Protein AF-W3A6D8-F1 (afdb_monomer)

Mean predicted aligned error: 19.67 Å

pLDDT: mean 71.04, std 20.52, range [29.44, 94.81]

Secondary structure (DSSP, 8-state):
-HHHHHHHHHHHHHHHHHHHHHHHHHHHHHHHHHHHHHHHTTS----------------------------------------------------------B-PPPP--BSSHHHHHHHHHHHHHHHT----------HHHHHHHHHHSGGGTT--GGGS-PPPGGG-S--SEEETTTEEE-S-S--B-SS---HHHHTTSHHHHSPPTTSTTHHHHHHHHHTT--HHHHHHHHHHHS-----GGG---SS---

Organism: NCBI:txid1317064

Foldseek 3Di:
DVVVVVVVVVVVVVVVVVVVVVVVVVVVLVVVVVVVVVVVVVPDDDDDDDDDDDDDDDDDDDDDDDDDDDDDDDDDDDDDDDDDDDDDDPPPPPPPVQPWDKDFFQDWFDADPVVVVVSVVVSCLVQLHDDDDDDWDALVVVQVVQQPDPVNDPPDPVPTQRDDRNCPRPSFDADPVRGTHHPDGMDIDSHDRDNVVSLPDLVNLADDCPDPCNVVLVVCLVSQHDLVVSVVSDVVPDPRPDDSVSRDNDDDDD

Radius of gyration: 30.2 Å; Cα contacts (8 Å, |Δi|>4): 178; chains: 1; bounding box: 68×72×70 Å

Solvent-accessible surface area (backbone atoms only — not comparable to full-atom values): 16657 Å² total; per-residue (Å²): 116,70,67,63,54,50,52,53,49,51,51,51,50,52,48,50,53,51,53,52,53,52,51,56,51,50,54,53,52,52,54,52,50,55,54,51,56,64,52,59,75,74,72,79,82,90,81,89,92,81,89,87,88,88,84,90,84,86,82,91,82,90,84,90,80,90,80,88,86,85,84,84,90,86,86,82,88,82,86,81,89,82,90,79,94,72,94,73,77,94,68,84,73,75,83,66,72,71,61,65,44,72,52,83,61,68,81,72,50,30,90,44,68,68,61,38,50,54,51,48,52,50,48,26,66,75,64,35,46,88,87,76,89,87,71,82,42,48,19,66,58,54,40,53,54,50,56,68,34,77,96,39,56,93,58,58,73,92,79,46,96,64,59,59,68,86,50,52,67,46,64,50,44,70,38,98,91,52,31,37,26,70,88,65,56,69,58,78,40,98,49,78,75,37,68,68,64,39,50,68,36,65,90,66,19,45,74,54,67,85,40,90,58,40,70,62,49,50,52,36,53,77,65,69,52,52,57,67,56,52,49,52,50,50,52,74,76,43,90,55,67,56,55,78,86,68,52,80,85,78,79,95,82,98

Structure (mmCIF, N/CA/C/O backbone):
data_AF-W3A6D8-F1
#
_entry.id   AF-W3A6D8-F1
#
loop_
_atom_site.group_PDB
_atom_site.id
_atom_site.type_symbol
_atom_site.label_atom_id
_atom_site.label_alt_id
_atom_site.label_comp_id
_atom_site.label_asym_id
_atom_site.label_entity_id
_atom_site.label_seq_id
_atom_site.pdbx_PDB_ins_code
_atom_site.Cartn_x
_atom_site.Cartn_y
_atom_site.Cartn_z
_atom_site.occupancy
_atom_site.B_iso_or_equiv
_atom_site.auth_seq_id
_atom_site.auth_comp_id
_atom_site.auth_asym_id
_atom_site.auth_atom_id
_atom_site.pdbx_PDB_model_num
ATOM 1 N N . MET A 1 1 ? -14.032 16.822 -34.503 1.00 55.44 1 MET A N 1
ATOM 2 C CA . MET A 1 1 ? -13.898 15.944 -35.691 1.00 55.44 1 MET A CA 1
ATOM 3 C C . MET A 1 1 ? -12.436 15.767 -36.095 1.00 55.44 1 MET A C 1
ATOM 5 O O . MET A 1 1 ? -12.055 14.633 -36.323 1.00 55.44 1 MET A O 1
ATOM 9 N N . ALA A 1 2 ? -11.616 16.828 -36.159 1.00 58.44 2 ALA A N 1
ATOM 10 C CA . ALA A 1 2 ? -10.186 16.705 -36.484 1.00 58.44 2 ALA A CA 1
ATOM 11 C C . ALA A 1 2 ? -9.355 16.047 -35.361 1.00 58.44 2 ALA A C 1
ATOM 13 O O . ALA A 1 2 ? -8.544 15.173 -35.642 1.00 58.44 2 ALA A O 1
ATOM 14 N N . ASP A 1 3 ? -9.628 16.389 -34.098 1.00 58.84 3 ASP A N 1
ATOM 15 C CA . ASP A 1 3 ? -8.847 15.880 -32.955 1.00 58.84 3 ASP A CA 1
ATOM 16 C C . ASP A 1 3 ? -9.055 14.375 -32.721 1.00 58.84 3 ASP A C 1
ATOM 18 O O . ASP A 1 3 ? -8.107 13.633 -32.497 1.00 58.84 3 ASP A O 1
ATOM 22 N N . GLN A 1 4 ? -10.286 13.893 -32.912 1.00 62.78 4 GLN A N 1
ATOM 23 C CA . GLN A 1 4 ? -10.634 12.475 -32.775 1.00 62.78 4 GLN A CA 1
ATOM 24 C C . GLN A 1 4 ? -9.985 11.595 -33.859 1.00 62.78 4 GLN A C 1
ATOM 26 O O . GLN A 1 4 ? -9.621 10.453 -33.597 1.00 62.78 4 GLN A O 1
ATOM 31 N N . ALA A 1 5 ? -9.808 12.129 -35.072 1.00 69.31 5 ALA A N 1
ATOM 32 C CA . ALA A 1 5 ? -9.122 11.422 -36.152 1.00 69.31 5 ALA A CA 1
ATOM 33 C C . ALA A 1 5 ? -7.602 11.349 -35.922 1.00 69.31 5 ALA A C 1
ATOM 35 O O . ALA A 1 5 ? -6.974 10.369 -36.319 1.00 69.31 5 ALA A O 1
ATOM 36 N N . CYS A 1 6 ? -7.030 12.364 -35.264 1.00 74.00 6 CYS A N 1
ATOM 37 C CA . CYS A 1 6 ? -5.624 12.391 -34.864 1.00 74.00 6 CYS A CA 1
ATOM 38 C C . CYS A 1 6 ? -5.345 11.349 -33.766 1.00 74.00 6 CYS A C 1
ATOM 40 O O . CYS A 1 6 ? -4.450 10.521 -33.911 1.00 74.00 6 CYS A O 1
ATOM 42 N N . GLU A 1 7 ? -6.183 11.307 -32.725 1.00 73.88 7 GLU A N 1
ATOM 43 C CA . GLU A 1 7 ? -6.066 10.331 -31.631 1.00 73.88 7 GLU A CA 1
ATOM 44 C C . GLU A 1 7 ? -6.239 8.878 -32.110 1.00 73.88 7 GLU A C 1
ATOM 46 O O . GLU A 1 7 ? -5.531 7.977 -31.658 1.00 73.88 7 GLU A O 1
ATOM 51 N N . GLU A 1 8 ? -7.143 8.621 -33.061 1.00 74.69 8 GLU A N 1
ATOM 52 C CA . GLU A 1 8 ? -7.344 7.279 -33.624 1.00 74.69 8 GLU A CA 1
ATOM 53 C C . GLU A 1 8 ? -6.181 6.838 -34.533 1.00 74.69 8 GLU A C 1
ATOM 55 O O . GLU A 1 8 ? -5.865 5.647 -34.637 1.00 74.69 8 GLU A O 1
ATOM 60 N N . GLU A 1 9 ? -5.510 7.775 -35.205 1.00 74.94 9 GLU A N 1
ATOM 61 C CA . GLU A 1 9 ? -4.281 7.476 -35.940 1.00 74.94 9 GLU A CA 1
ATOM 62 C C . GLU A 1 9 ? -3.115 7.179 -34.985 1.00 74.94 9 GLU A C 1
ATOM 64 O O . GLU A 1 9 ? -2.409 6.183 -35.164 1.00 74.94 9 GLU A O 1
ATOM 69 N N . GLU A 1 10 ? -2.966 7.963 -33.916 1.00 80.75 10 GLU A N 1
ATOM 70 C CA . GLU A 1 10 ? -1.956 7.740 -32.879 1.00 80.75 10 GLU A CA 1
ATOM 71 C C . GLU A 1 10 ? -2.161 6.391 -32.165 1.00 80.75 10 GLU A C 1
ATOM 73 O O . GLU A 1 10 ? -1.219 5.616 -31.994 1.00 80.75 10 GLU A O 1
ATOM 78 N N . ALA A 1 11 ? -3.406 6.024 -31.850 1.00 81.50 11 ALA A N 1
ATOM 79 C CA . ALA A 1 11 ? -3.724 4.722 -31.268 1.00 81.50 11 ALA A CA 1
ATOM 80 C C . ALA A 1 11 ? -3.391 3.555 -32.219 1.00 81.50 11 ALA A C 1
ATOM 82 O O . ALA A 1 11 ? -2.845 2.533 -31.787 1.00 81.50 11 ALA A O 1
ATOM 83 N N . ARG A 1 12 ? -3.667 3.703 -33.524 1.00 83.19 12 ARG A N 1
ATOM 84 C CA . ARG A 1 12 ? -3.335 2.683 -34.535 1.00 83.19 12 ARG A CA 1
ATOM 85 C C . ARG A 1 12 ? -1.833 2.535 -34.736 1.00 83.19 12 ARG A C 1
ATOM 87 O O . ARG A 1 12 ? -1.350 1.408 -34.859 1.00 83.19 12 ARG A O 1
ATOM 94 N N . THR A 1 13 ? -1.087 3.637 -34.740 1.00 85.50 13 THR A N 1
ATOM 95 C CA . THR A 1 13 ? 0.378 3.583 -34.834 1.00 85.50 13 THR A CA 1
ATOM 96 C C . THR A 1 13 ? 0.992 2.978 -33.570 1.00 85.50 13 THR A C 1
ATOM 98 O O . THR A 1 13 ? 1.831 2.082 -33.679 1.00 85.50 13 THR A O 1
ATOM 101 N N . ALA A 1 14 ? 0.508 3.339 -32.379 1.00 83.06 14 ALA A N 1
ATOM 102 C CA . ALA A 1 14 ? 0.938 2.736 -31.117 1.00 83.06 14 ALA A CA 1
ATOM 103 C C . ALA A 1 14 ? 0.647 1.223 -31.061 1.00 83.06 14 ALA A C 1
ATOM 105 O O . ALA A 1 14 ? 1.488 0.430 -30.626 1.00 83.06 14 ALA A O 1
ATOM 106 N N . GLU A 1 15 ? -0.519 0.783 -31.543 1.00 82.38 15 GLU A N 1
ATOM 107 C CA . GLU A 1 15 ? -0.844 -0.640 -31.642 1.00 82.38 15 GLU A CA 1
ATOM 108 C C . GLU A 1 15 ? 0.032 -1.379 -32.665 1.00 82.38 15 GLU A C 1
ATOM 110 O O . GLU A 1 15 ? 0.491 -2.489 -32.377 1.00 82.38 15 GLU A O 1
ATOM 115 N N . ALA A 1 16 ? 0.317 -0.777 -33.821 1.00 85.44 16 ALA A N 1
ATOM 116 C CA . ALA A 1 16 ? 1.215 -1.358 -34.815 1.00 85.44 16 ALA A CA 1
ATOM 117 C C . ALA A 1 16 ? 2.637 -1.541 -34.256 1.00 85.44 16 ALA A C 1
ATOM 119 O O . ALA A 1 16 ? 3.234 -2.606 -34.424 1.00 85.44 16 ALA A O 1
ATOM 120 N N . VAL A 1 17 ? 3.145 -0.554 -33.511 1.00 88.19 17 VAL A N 1
ATOM 121 C CA . VAL A 1 17 ? 4.447 -0.631 -32.829 1.00 88.19 17 VAL A CA 1
ATOM 122 C C . VAL A 1 17 ? 4.454 -1.736 -31.769 1.00 88.19 17 VAL A C 1
ATOM 124 O O . VAL A 1 17 ? 5.401 -2.526 -31.711 1.00 88.19 17 VAL A O 1
ATOM 127 N N . ARG A 1 18 ? 3.386 -1.862 -30.966 1.00 84.75 18 ARG A N 1
ATOM 128 C CA . ARG A 1 18 ? 3.256 -2.973 -30.007 1.00 84.75 18 ARG A CA 1
ATOM 129 C C . ARG A 1 18 ? 3.281 -4.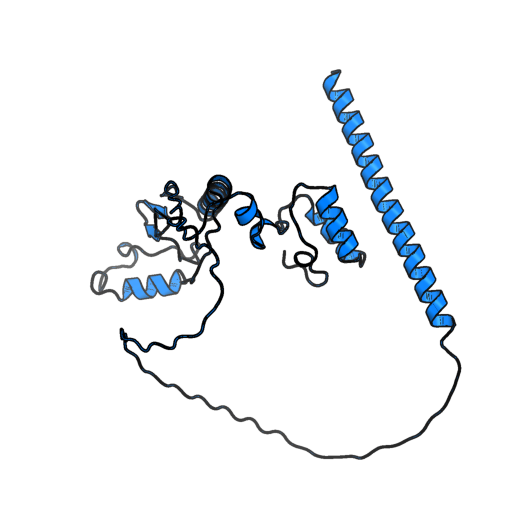331 -30.706 1.00 84.75 18 ARG A C 1
ATOM 131 O O . ARG A 1 18 ? 4.016 -5.213 -30.270 1.00 84.75 18 ARG A O 1
ATOM 138 N N . ARG A 1 19 ? 2.510 -4.505 -31.785 1.00 85.00 19 ARG A N 1
ATOM 139 C CA . ARG A 1 19 ? 2.453 -5.767 -32.544 1.00 85.00 19 ARG A CA 1
ATOM 140 C C . ARG A 1 19 ? 3.814 -6.122 -33.150 1.00 85.00 19 ARG A C 1
ATOM 142 O O . ARG A 1 19 ? 4.270 -7.248 -32.967 1.00 85.00 19 ARG A O 1
ATOM 149 N N . ALA A 1 20 ? 4.503 -5.154 -33.756 1.00 84.88 20 ALA A N 1
ATOM 150 C CA . ALA A 1 20 ? 5.843 -5.350 -34.312 1.00 84.88 20 ALA A CA 1
ATOM 151 C C . ALA A 1 20 ? 6.875 -5.747 -33.237 1.00 84.88 20 ALA A C 1
ATOM 153 O O . ALA A 1 20 ? 7.715 -6.616 -33.464 1.00 84.88 20 ALA A O 1
ATOM 154 N N . SER A 1 21 ? 6.790 -5.160 -32.039 1.00 82.06 21 SER A N 1
ATOM 155 C CA . SER A 1 21 ? 7.668 -5.499 -30.909 1.00 82.06 21 SER A CA 1
ATOM 156 C C . SER A 1 21 ? 7.455 -6.934 -30.404 1.00 82.06 21 SER A C 1
ATOM 158 O O . SER A 1 21 ? 8.418 -7.659 -30.125 1.00 82.06 21 SER A O 1
ATOM 160 N N . VAL A 1 22 ? 6.197 -7.384 -30.341 1.00 85.25 22 VAL A N 1
ATOM 161 C CA . VAL A 1 22 ? 5.849 -8.767 -29.974 1.00 85.25 22 VAL A CA 1
ATOM 162 C C . VAL A 1 22 ? 6.358 -9.755 -31.028 1.00 85.25 22 VAL A C 1
ATOM 164 O O . VAL A 1 22 ? 6.968 -10.766 -30.681 1.00 85.25 22 VAL A O 1
ATOM 167 N N . GLU A 1 23 ? 6.186 -9.449 -32.312 1.00 82.50 23 GLU A N 1
ATOM 168 C CA . GLU A 1 23 ? 6.646 -10.301 -33.413 1.00 82.50 23 GLU A CA 1
ATOM 169 C C . GLU A 1 23 ? 8.182 -10.400 -33.477 1.00 82.50 23 GLU A C 1
ATOM 171 O O . GLU A 1 23 ? 8.744 -11.493 -33.600 1.00 82.50 23 GLU A O 1
ATOM 176 N N . ALA A 1 24 ? 8.891 -9.286 -33.272 1.00 81.00 24 ALA A N 1
ATOM 177 C CA . ALA A 1 24 ? 10.349 -9.274 -33.153 1.00 81.00 24 ALA A CA 1
ATOM 178 C C . ALA A 1 24 ? 10.844 -10.100 -31.948 1.00 81.00 24 ALA A C 1
ATOM 180 O O . ALA A 1 24 ? 11.870 -10.780 -32.019 1.00 81.00 24 ALA A O 1
ATOM 181 N N . SER A 1 25 ? 10.099 -10.085 -30.841 1.00 79.00 25 SER A N 1
ATOM 182 C CA . SER A 1 25 ? 10.417 -10.892 -29.659 1.00 79.00 25 SER A CA 1
ATOM 183 C C . SER A 1 25 ? 10.192 -12.386 -29.918 1.00 79.00 25 SER A C 1
ATOM 185 O O . SER A 1 25 ? 11.042 -13.207 -29.565 1.00 79.00 25 SER A O 1
ATOM 187 N N . ARG A 1 26 ? 9.102 -12.742 -30.612 1.00 82.19 26 ARG A N 1
ATOM 188 C CA . ARG A 1 26 ? 8.785 -14.125 -30.997 1.00 82.19 26 ARG A CA 1
ATOM 189 C C . ARG A 1 26 ? 9.835 -14.717 -31.937 1.00 82.19 26 ARG A C 1
ATOM 191 O O . ARG A 1 26 ? 10.339 -15.804 -31.672 1.00 82.19 26 ARG A O 1
ATOM 198 N N . THR A 1 27 ? 10.236 -13.983 -32.973 1.00 81.62 27 THR A N 1
ATOM 199 C CA . THR A 1 27 ? 11.278 -14.436 -33.915 1.00 81.62 27 THR A CA 1
ATOM 200 C C . THR A 1 27 ? 12.637 -14.619 -33.228 1.00 81.62 27 THR A C 1
ATOM 202 O O . THR A 1 27 ? 13.368 -15.570 -33.516 1.00 81.62 27 THR A O 1
ATOM 205 N N . ARG A 1 28 ? 12.975 -13.762 -32.253 1.00 78.38 28 ARG A N 1
ATOM 206 C CA . ARG A 1 28 ? 14.192 -13.915 -31.439 1.00 78.38 28 ARG A CA 1
ATOM 207 C C . ARG A 1 28 ? 14.148 -15.166 -30.556 1.00 78.38 28 ARG A C 1
ATOM 209 O O . ARG A 1 28 ? 15.174 -15.835 -30.423 1.00 78.38 28 ARG A O 1
ATOM 216 N N . ALA A 1 29 ? 12.986 -15.487 -29.985 1.00 72.06 29 ALA A N 1
ATOM 217 C CA . ALA A 1 29 ? 12.772 -16.694 -29.188 1.00 72.06 29 ALA A CA 1
ATOM 218 C C . ALA A 1 29 ? 12.800 -17.976 -30.042 1.00 72.06 29 ALA A C 1
ATOM 220 O O . ALA A 1 29 ? 13.388 -18.979 -29.645 1.00 72.06 29 ALA A O 1
ATOM 221 N N . GLU A 1 30 ? 12.234 -17.952 -31.248 1.00 76.38 30 GLU A N 1
ATOM 222 C CA . GLU A 1 30 ? 12.327 -19.073 -32.193 1.00 76.38 30 GLU A CA 1
ATOM 223 C C . GLU A 1 30 ? 13.784 -19.317 -32.624 1.00 76.38 30 GLU A C 1
ATOM 225 O O . GLU A 1 30 ? 14.255 -20.457 -32.625 1.00 76.38 30 GLU A O 1
ATOM 230 N N . LYS A 1 31 ? 14.551 -18.247 -32.879 1.00 75.38 31 LYS A N 1
ATOM 231 C CA . LYS A 1 31 ? 15.981 -18.343 -33.210 1.00 75.38 31 LYS A CA 1
ATOM 232 C C . LYS A 1 31 ? 16.824 -18.904 -32.059 1.00 75.38 31 LYS A C 1
ATOM 234 O O . LYS A 1 31 ? 17.745 -19.683 -32.307 1.00 75.38 31 LYS A O 1
ATOM 239 N N . SER A 1 32 ? 16.530 -18.533 -30.809 1.00 68.06 32 SER A N 1
ATOM 240 C CA . SER A 1 32 ? 17.246 -19.078 -29.647 1.00 68.06 32 SER A CA 1
ATOM 241 C C . SER A 1 32 ? 16.918 -20.556 -29.408 1.00 68.06 32 SER A C 1
ATOM 243 O O . SER A 1 32 ? 17.824 -21.330 -29.097 1.00 68.06 32 SER A O 1
ATOM 245 N N . ARG A 1 33 ? 15.665 -20.976 -29.636 1.00 71.25 33 ARG A N 1
ATOM 246 C CA . ARG A 1 33 ? 15.254 -22.391 -29.602 1.00 71.25 33 ARG A CA 1
ATOM 247 C C . ARG A 1 33 ? 15.978 -23.219 -30.669 1.00 71.25 33 ARG A C 1
ATOM 249 O O . ARG A 1 33 ? 16.536 -24.261 -30.336 1.00 71.25 33 ARG A O 1
ATOM 256 N N . ALA A 1 34 ? 16.061 -22.728 -31.908 1.00 66.81 34 ALA A N 1
ATOM 257 C CA . ALA A 1 34 ? 16.769 -23.414 -32.994 1.00 66.81 34 ALA A CA 1
ATOM 258 C C . ALA A 1 34 ? 18.273 -23.602 -32.707 1.00 66.81 34 ALA A C 1
ATOM 260 O O . ALA A 1 34 ? 18.825 -24.669 -32.971 1.00 66.81 34 ALA A O 1
ATOM 261 N N . MET A 1 35 ? 18.938 -22.606 -32.105 1.00 64.25 35 MET A N 1
ATOM 262 C CA . MET A 1 35 ? 20.345 -22.747 -31.699 1.00 64.25 35 MET A CA 1
ATOM 263 C C . MET A 1 35 ? 20.552 -23.747 -30.557 1.00 64.25 35 MET A C 1
ATOM 265 O O . MET A 1 35 ? 21.606 -24.375 -30.489 1.00 64.25 35 MET A O 1
ATOM 269 N N . LYS A 1 36 ? 19.571 -23.899 -29.661 1.00 68.75 36 LYS A N 1
ATOM 270 C CA . LYS A 1 36 ? 19.648 -24.873 -28.567 1.00 68.75 36 LYS A CA 1
ATOM 271 C C . LYS A 1 36 ? 19.536 -26.310 -29.089 1.00 68.75 36 LYS A C 1
ATOM 273 O O . LYS A 1 36 ? 20.346 -27.144 -28.705 1.00 68.75 36 LYS A O 1
ATOM 278 N N . ILE A 1 37 ? 18.629 -26.551 -30.037 1.00 62.22 37 ILE A N 1
ATOM 279 C CA . ILE A 1 37 ? 18.459 -27.857 -30.697 1.00 62.22 37 ILE A CA 1
ATOM 280 C C . ILE A 1 37 ? 19.732 -28.252 -31.471 1.00 62.22 37 ILE A C 1
ATOM 282 O O . ILE A 1 37 ? 20.219 -29.368 -31.328 1.00 62.22 37 ILE A O 1
ATOM 286 N N . GLY A 1 38 ? 20.353 -27.319 -32.204 1.00 55.41 38 GLY A N 1
ATOM 287 C CA . GLY A 1 38 ? 21.608 -27.588 -32.925 1.00 55.41 38 GLY A CA 1
ATOM 288 C C . GLY A 1 38 ? 22.844 -27.792 -32.033 1.00 55.41 38 GLY A C 1
ATOM 289 O O . GLY A 1 38 ? 23.876 -28.262 -32.512 1.00 55.41 38 GLY A O 1
ATOM 290 N N . ARG A 1 39 ? 22.766 -27.430 -30.744 1.00 50.94 39 ARG A N 1
ATOM 291 C CA . ARG A 1 39 ? 23.821 -27.690 -29.754 1.00 50.94 39 ARG A CA 1
ATOM 292 C C . ARG A 1 39 ? 23.697 -29.094 -29.158 1.00 50.94 39 ARG A C 1
ATOM 294 O O . ARG A 1 39 ? 24.722 -29.731 -28.955 1.00 50.94 39 ARG A O 1
ATOM 301 N N . GLU A 1 40 ? 22.475 -29.579 -28.943 1.00 50.84 40 GLU A N 1
ATOM 302 C CA . GLU A 1 40 ? 22.210 -30.924 -28.409 1.00 50.84 40 GLU A CA 1
ATOM 303 C C . GLU A 1 40 ? 22.530 -32.037 -29.431 1.00 50.84 40 GLU A C 1
ATOM 305 O O . GLU A 1 40 ? 23.032 -33.088 -29.044 1.00 50.84 40 GLU A O 1
ATOM 310 N N . GLU A 1 41 ? 22.383 -31.798 -30.742 1.00 53.12 41 GLU A N 1
ATOM 311 C CA . GLU A 1 41 ? 22.784 -32.772 -31.783 1.00 53.12 41 GLU A CA 1
ATOM 312 C C . GLU A 1 41 ? 24.306 -3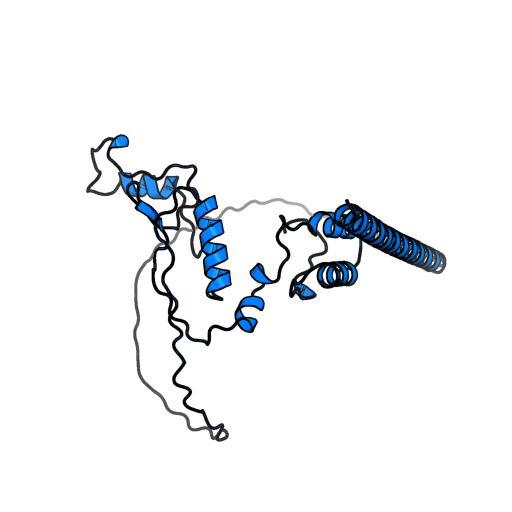2.994 -31.906 1.00 53.12 41 GLU A C 1
ATOM 314 O O . GLU A 1 41 ? 24.734 -33.970 -32.522 1.00 53.12 41 GLU A O 1
ATOM 319 N N . LYS A 1 42 ? 25.148 -32.122 -31.332 1.00 53.97 42 LYS A N 1
ATOM 320 C CA . LYS A 1 42 ? 26.616 -32.260 -31.396 1.00 53.97 42 LYS A CA 1
ATOM 321 C C . LYS A 1 42 ? 27.248 -32.969 -30.196 1.00 53.97 42 LYS A C 1
ATOM 323 O O . LYS A 1 42 ? 28.458 -33.173 -30.212 1.00 53.97 42 LYS A O 1
ATOM 328 N N . GLU A 1 43 ? 26.465 -33.349 -29.188 1.00 48.91 43 GLU A N 1
ATOM 329 C CA . GLU A 1 43 ? 26.976 -33.862 -27.904 1.00 48.91 43 GLU A CA 1
ATOM 330 C C . GLU A 1 43 ? 26.622 -35.344 -27.646 1.00 48.91 43 GLU A C 1
ATOM 332 O O . GLU A 1 43 ? 26.830 -35.853 -26.551 1.00 48.91 43 GLU A O 1
ATOM 337 N N . GLY A 1 44 ? 26.111 -36.064 -28.653 1.00 43.50 44 GLY A N 1
ATOM 338 C CA . GLY A 1 44 ? 25.682 -37.463 -28.528 1.00 43.50 44 GLY A CA 1
ATOM 339 C C . GLY A 1 44 ? 26.534 -38.476 -29.299 1.00 43.50 44 GLY A C 1
ATOM 340 O O . GLY A 1 44 ? 26.016 -39.087 -30.229 1.00 43.50 44 GLY A O 1
ATOM 341 N N . VAL A 1 45 ? 27.803 -38.688 -28.924 1.00 43.75 45 VAL A N 1
ATOM 342 C CA . VAL A 1 45 ? 28.580 -39.896 -29.286 1.00 43.75 45 VAL A CA 1
ATOM 343 C C . VAL A 1 45 ? 29.539 -40.271 -28.142 1.00 43.75 45 VAL A C 1
ATOM 345 O O . VAL A 1 45 ? 30.357 -39.439 -27.761 1.00 43.75 45 VAL A O 1
ATOM 348 N N . ASP A 1 46 ? 29.458 -41.548 -27.721 1.00 31.84 46 ASP A N 1
ATOM 349 C CA . ASP A 1 46 ? 30.414 -42.375 -26.933 1.00 31.84 46 ASP A CA 1
ATOM 350 C C . ASP A 1 46 ? 30.116 -42.565 -25.419 1.00 31.84 46 ASP A C 1
ATOM 352 O O . ASP A 1 46 ? 29.731 -41.614 -24.751 1.00 31.84 46 ASP A O 1
ATOM 356 N N . VAL A 1 47 ? 30.375 -43.698 -24.743 1.00 37.75 47 VAL A N 1
ATOM 357 C CA . VAL A 1 47 ? 29.992 -45.129 -24.859 1.00 37.75 47 VAL A CA 1
ATOM 358 C C . VAL A 1 47 ? 30.203 -45.778 -23.458 1.00 37.75 47 VAL A C 1
ATOM 360 O O . VAL A 1 47 ? 31.107 -45.365 -22.744 1.00 37.75 47 VAL A O 1
ATOM 363 N N . SER A 1 48 ? 29.418 -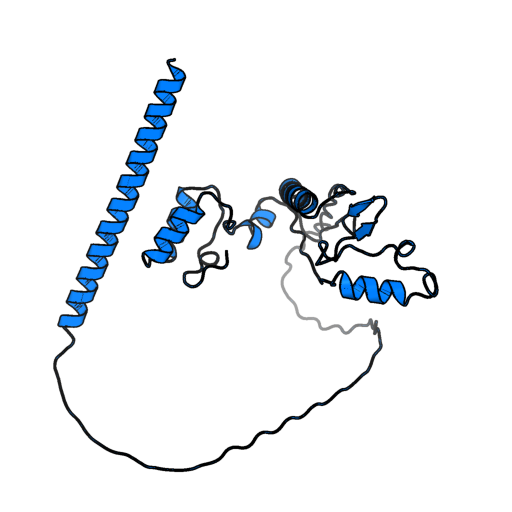46.818 -23.114 1.00 41.81 48 SER A N 1
ATOM 364 C CA . SER A 1 48 ? 29.621 -47.885 -22.080 1.00 41.81 48 SER A CA 1
ATOM 365 C C . SER A 1 48 ? 29.666 -47.526 -20.572 1.00 41.81 48 SER A C 1
ATOM 367 O O . SER A 1 48 ? 30.392 -46.633 -20.168 1.00 41.81 48 SER A O 1
ATOM 369 N N . THR A 1 49 ? 28.846 -48.088 -19.659 1.00 35.84 49 THR A N 1
ATOM 370 C CA . THR A 1 49 ? 28.582 -49.483 -19.172 1.00 35.84 49 THR A CA 1
ATOM 371 C C . THR A 1 49 ? 29.508 -49.951 -18.034 1.00 35.84 49 THR A C 1
ATOM 373 O O . THR A 1 49 ? 30.641 -50.302 -18.322 1.00 35.84 49 THR A O 1
ATOM 376 N N . GLU A 1 50 ? 28.976 -50.070 -16.799 1.00 32.53 50 GLU A N 1
ATOM 377 C CA . GLU A 1 50 ? 29.014 -51.236 -15.859 1.00 32.53 50 GLU A CA 1
ATOM 378 C C . GLU A 1 50 ? 28.473 -50.824 -14.455 1.00 32.53 50 GLU A C 1
ATOM 380 O O . GLU A 1 50 ? 28.831 -49.770 -13.946 1.00 32.53 50 GLU A O 1
ATOM 385 N N . SER A 1 51 ? 27.369 -51.405 -13.943 1.00 33.50 51 SER A N 1
ATOM 386 C CA . SER A 1 51 ? 27.250 -52.543 -12.983 1.00 33.50 51 SER A CA 1
ATOM 387 C C . SER A 1 51 ? 28.051 -52.369 -11.671 1.00 33.50 51 SER A C 1
ATOM 389 O O . SER A 1 51 ? 29.244 -52.142 -11.731 1.00 33.50 51 SER A O 1
ATOM 391 N N . GLY A 1 52 ? 27.543 -52.516 -10.438 1.00 30.73 52 GLY A N 1
ATOM 392 C CA . GLY A 1 52 ? 26.297 -53.070 -9.895 1.00 30.73 52 GLY A CA 1
ATOM 393 C C . GLY A 1 52 ? 26.112 -52.724 -8.386 1.00 30.73 52 GLY A C 1
ATOM 394 O O . GLY A 1 52 ? 26.718 -51.761 -7.921 1.00 30.73 52 GLY A O 1
ATOM 395 N N . PRO A 1 53 ? 25.265 -53.456 -7.625 1.00 50.22 53 PRO A N 1
ATOM 396 C CA . PRO A 1 53 ? 24.493 -52.923 -6.487 1.00 50.22 53 PRO A CA 1
ATOM 397 C C . PRO A 1 53 ? 24.909 -53.447 -5.094 1.00 50.22 53 PRO A C 1
ATOM 399 O O . PRO A 1 53 ? 25.523 -54.507 -4.983 1.00 50.22 53 PRO A O 1
ATOM 402 N N . ASN A 1 54 ? 24.469 -52.780 -4.017 1.00 37.41 54 ASN A N 1
ATOM 403 C CA . ASN A 1 54 ? 24.342 -53.390 -2.688 1.00 37.41 54 ASN A CA 1
ATOM 404 C C . ASN A 1 54 ? 23.096 -52.907 -1.915 1.00 37.41 54 ASN A C 1
ATOM 406 O O . ASN A 1 54 ? 22.697 -51.747 -1.962 1.00 37.41 54 ASN A O 1
ATOM 410 N N . GLU A 1 55 ? 22.466 -53.876 -1.253 1.00 34.19 55 GLU A N 1
ATOM 411 C CA . GLU A 1 55 ? 21.187 -53.821 -0.548 1.00 34.19 55 GLU A CA 1
ATOM 412 C C . GLU A 1 55 ? 21.255 -53.289 0.899 1.00 34.19 55 GLU A C 1
ATOM 414 O O . GLU A 1 55 ? 22.292 -53.337 1.556 1.00 34.19 55 GLU A O 1
ATOM 419 N N . ALA A 1 56 ? 20.043 -52.981 1.387 1.00 29.58 56 ALA A N 1
ATOM 420 C CA . ALA A 1 56 ? 19.506 -53.198 2.738 1.00 29.58 56 ALA A CA 1
ATOM 421 C C . ALA A 1 56 ? 19.859 -52.201 3.856 1.00 29.58 56 ALA A C 1
ATOM 423 O O . ALA A 1 56 ? 20.973 -52.172 4.366 1.00 29.58 56 ALA A O 1
ATOM 424 N N . THR A 1 57 ? 18.828 -51.543 4.410 1.00 32.62 57 THR A N 1
ATOM 425 C CA . THR A 1 57 ? 18.215 -51.951 5.700 1.00 32.62 57 THR A CA 1
ATOM 426 C C . THR A 1 57 ? 17.220 -50.899 6.228 1.00 32.62 57 THR A C 1
ATOM 428 O O . THR A 1 57 ? 17.556 -49.747 6.460 1.00 32.62 57 THR A O 1
ATOM 431 N N . THR A 1 58 ? 15.976 -51.364 6.354 1.00 30.06 58 THR A N 1
ATOM 432 C CA . THR A 1 58 ? 14.871 -51.113 7.307 1.00 30.06 58 THR A CA 1
ATOM 433 C C . THR A 1 58 ? 14.826 -49.917 8.284 1.00 30.06 58 THR A C 1
ATOM 435 O O . THR A 1 58 ? 15.784 -49.640 8.995 1.00 30.06 58 THR A O 1
ATOM 438 N N . ALA A 1 59 ? 13.568 -49.489 8.497 1.00 31.59 59 ALA A N 1
ATOM 439 C CA . ALA A 1 59 ? 12.891 -49.173 9.772 1.00 31.59 59 ALA A CA 1
ATOM 440 C C . ALA A 1 59 ? 12.720 -47.696 10.203 1.00 31.59 59 ALA A C 1
ATOM 442 O O . ALA A 1 59 ? 13.615 -47.050 10.732 1.00 31.59 59 ALA A O 1
ATOM 443 N N . ASP A 1 60 ? 11.485 -47.235 9.976 1.00 31.19 60 ASP A N 1
ATOM 444 C CA . ASP A 1 60 ? 10.557 -46.520 10.871 1.00 31.19 60 ASP A CA 1
ATOM 445 C C . ASP A 1 60 ? 11.002 -46.238 12.324 1.00 31.19 60 ASP A C 1
ATOM 447 O O . ASP A 1 60 ? 11.358 -47.166 13.049 1.00 31.19 60 ASP A O 1
ATOM 451 N N . ALA A 1 61 ? 10.860 -44.980 12.767 1.00 32.75 61 ALA A N 1
ATOM 452 C CA . ALA A 1 61 ? 10.307 -44.641 14.086 1.00 32.75 61 ALA A CA 1
ATOM 453 C C . ALA A 1 61 ? 10.025 -43.131 14.223 1.00 32.75 61 ALA A C 1
ATOM 455 O O . ALA A 1 61 ? 10.906 -42.281 14.111 1.00 32.75 61 ALA A O 1
ATOM 456 N N . SER A 1 62 ? 8.764 -42.836 14.527 1.00 39.59 62 SER A N 1
ATOM 457 C CA . SER A 1 62 ? 8.227 -41.584 15.065 1.00 39.59 62 SER A CA 1
ATOM 458 C C . SER A 1 62 ? 8.856 -41.206 16.412 1.00 39.59 62 SER A C 1
ATOM 460 O O . SER A 1 62 ? 8.978 -42.070 17.281 1.00 39.59 62 SER A O 1
ATOM 462 N N . THR A 1 63 ? 9.129 -39.920 16.669 1.00 35.38 63 THR A N 1
ATOM 463 C CA . THR A 1 63 ? 9.073 -39.385 18.044 1.00 35.38 63 THR A CA 1
ATOM 464 C C . THR A 1 63 ? 8.720 -37.898 18.072 1.00 35.38 63 THR A C 1
ATOM 466 O O . THR A 1 63 ? 9.399 -37.048 17.502 1.00 35.38 63 THR A O 1
ATOM 469 N N . ASP A 1 64 ? 7.618 -37.646 18.765 1.00 33.09 64 ASP A N 1
ATOM 470 C CA . ASP A 1 64 ? 7.018 -36.389 19.182 1.00 33.09 64 ASP A CA 1
ATOM 471 C C . ASP A 1 64 ? 7.712 -35.923 20.474 1.00 33.09 64 ASP A C 1
ATOM 473 O O . ASP A 1 64 ? 7.831 -36.720 21.407 1.00 33.09 64 ASP A O 1
ATOM 477 N N . ILE A 1 65 ? 8.184 -34.674 20.551 1.00 42.81 65 ILE A N 1
ATOM 478 C CA . ILE A 1 65 ? 8.555 -34.037 21.826 1.00 42.81 65 ILE A CA 1
ATOM 479 C C . ILE A 1 65 ? 8.038 -32.599 21.828 1.00 42.81 65 ILE A C 1
ATOM 481 O O . ILE A 1 65 ? 8.597 -31.694 21.209 1.00 42.81 65 ILE A O 1
ATOM 485 N N . GLN A 1 66 ? 6.961 -32.419 22.586 1.00 36.81 66 GLN A N 1
ATOM 486 C CA . GLN A 1 66 ? 6.537 -31.153 23.161 1.00 36.81 66 GLN A CA 1
ATOM 487 C C . GLN A 1 66 ? 7.531 -30.727 24.251 1.00 36.81 66 GLN A C 1
ATOM 489 O O . GLN A 1 66 ? 7.876 -31.529 25.117 1.00 36.81 66 GLN A O 1
ATOM 494 N N . HIS A 1 67 ? 7.912 -29.451 24.272 1.00 38.56 67 HIS A N 1
ATOM 495 C CA . HIS A 1 67 ? 8.312 -28.792 25.513 1.00 38.56 67 HIS A CA 1
ATOM 496 C C . HIS A 1 67 ? 7.813 -27.344 25.500 1.00 38.56 67 HIS A C 1
ATOM 498 O O . HIS A 1 67 ? 8.201 -26.525 24.670 1.00 38.56 67 HIS A O 1
ATOM 504 N N . SER A 1 68 ? 6.889 -27.082 26.413 1.00 35.72 68 SER A N 1
ATOM 505 C CA . SER A 1 68 ? 6.486 -25.783 26.940 1.00 35.72 68 SER A CA 1
ATOM 506 C C . SER A 1 68 ? 7.603 -25.199 27.803 1.00 35.72 68 SER A C 1
ATOM 508 O O . SER A 1 68 ? 8.140 -25.946 28.614 1.00 35.72 68 SER A O 1
ATOM 510 N N . ASP A 1 69 ? 7.902 -23.905 27.715 1.00 37.12 69 ASP A N 1
ATOM 511 C CA . ASP A 1 69 ? 8.378 -23.182 28.899 1.00 37.12 69 ASP A CA 1
ATOM 512 C C . ASP A 1 69 ? 8.064 -21.684 28.821 1.00 37.12 69 ASP A C 1
ATOM 514 O O . ASP A 1 69 ? 8.157 -21.057 27.764 1.00 37.12 69 ASP A O 1
ATOM 518 N N . ASP A 1 70 ? 7.628 -21.191 29.972 1.00 36.44 70 ASP A N 1
ATOM 519 C CA . ASP A 1 70 ? 7.145 -19.862 30.330 1.00 36.44 70 ASP A CA 1
ATOM 520 C C . ASP A 1 70 ? 8.296 -18.997 30.892 1.00 36.44 70 ASP A C 1
ATOM 522 O O . ASP A 1 70 ? 9.312 -19.515 31.344 1.00 36.44 70 ASP A O 1
ATOM 526 N N . GLY A 1 71 ? 8.093 -17.674 30.949 1.00 32.38 71 GLY A N 1
ATOM 527 C CA . GLY A 1 71 ? 8.949 -16.707 31.668 1.00 32.38 71 GLY A CA 1
ATOM 528 C C . GLY A 1 71 ? 9.495 -15.633 30.725 1.00 32.38 71 GLY A C 1
ATOM 529 O O . GLY A 1 71 ? 10.337 -15.913 29.882 1.00 32.38 71 GLY A O 1
ATOM 530 N N . ASP A 1 72 ? 8.951 -14.423 30.620 1.00 33.22 72 ASP A N 1
ATOM 531 C CA . ASP A 1 72 ? 8.605 -13.380 31.600 1.00 33.22 72 ASP A CA 1
ATOM 532 C C . ASP A 1 72 ? 9.811 -12.608 32.178 1.00 33.22 72 ASP A C 1
ATOM 534 O O . ASP A 1 72 ? 10.746 -13.182 32.721 1.00 33.22 72 ASP A O 1
ATOM 538 N N . GLU A 1 73 ? 9.687 -11.284 32.036 1.00 35.62 73 GLU A N 1
ATOM 539 C CA . GLU A 1 73 ? 10.385 -10.161 32.679 1.00 35.62 73 GLU A CA 1
ATOM 540 C C . GLU A 1 73 ? 11.921 -9.962 32.529 1.00 35.62 73 GLU A C 1
ATOM 542 O O . GLU A 1 73 ? 12.724 -10.690 33.096 1.00 35.62 73 GLU A O 1
ATOM 547 N N . ARG A 1 74 ? 12.352 -8.843 31.919 1.00 38.50 74 ARG A N 1
ATOM 548 C CA . ARG A 1 74 ? 12.742 -7.563 32.576 1.00 38.50 74 ARG A CA 1
ATOM 549 C C . ARG A 1 74 ? 13.683 -6.715 31.712 1.00 38.50 74 ARG A C 1
ATOM 551 O O . ARG A 1 74 ? 14.351 -7.183 30.799 1.00 38.50 74 ARG A O 1
ATOM 558 N N . GLU A 1 75 ? 13.574 -5.422 31.987 1.00 43.22 75 GLU A N 1
ATOM 559 C CA . GLU A 1 75 ? 14.284 -4.282 31.427 1.00 43.22 75 GLU A CA 1
ATOM 560 C C . GLU A 1 75 ? 15.629 -4.137 32.141 1.00 43.22 75 GLU A C 1
ATOM 562 O O . GLU A 1 75 ? 15.624 -3.996 33.361 1.00 43.22 75 GLU A O 1
ATOM 567 N N . ASP A 1 76 ? 16.735 -4.091 31.396 1.00 37.59 76 ASP A N 1
ATOM 568 C CA . ASP A 1 76 ? 18.043 -3.737 31.948 1.00 37.59 76 ASP A CA 1
ATOM 569 C C . ASP A 1 76 ? 18.598 -2.525 31.183 1.00 37.59 76 ASP A C 1
ATOM 571 O O . ASP A 1 76 ? 19.069 -2.615 30.046 1.00 37.59 76 ASP A O 1
ATOM 575 N N . GLU A 1 77 ? 18.467 -1.364 31.821 1.00 43.88 77 GLU A N 1
ATOM 576 C CA . GLU A 1 77 ? 19.288 -0.179 31.595 1.00 43.88 77 GLU A CA 1
ATOM 577 C C . GLU A 1 77 ? 20.611 -0.376 32.330 1.00 43.88 77 GLU A C 1
ATOM 579 O O . GLU A 1 77 ? 20.580 -0.385 33.556 1.00 43.88 77 GLU A O 1
ATOM 584 N N . GLU A 1 78 ? 21.752 -0.453 31.635 1.00 41.59 78 GLU A N 1
ATOM 585 C CA . GLU A 1 78 ? 23.055 -0.185 32.258 1.00 41.59 78 GLU A CA 1
ATOM 586 C C . GLU A 1 78 ? 23.975 0.635 31.338 1.00 41.59 78 GLU A C 1
ATOM 588 O O . GLU A 1 78 ? 24.290 0.272 30.203 1.00 41.59 78 GLU A O 1
ATOM 593 N N . ASP A 1 79 ? 24.356 1.788 31.885 1.00 29.44 79 ASP A N 1
ATOM 594 C CA . ASP A 1 79 ? 25.374 2.737 31.447 1.00 29.44 79 ASP A CA 1
ATOM 595 C C . ASP A 1 79 ? 26.758 2.299 31.977 1.00 29.44 79 ASP A C 1
ATOM 597 O O . ASP A 1 79 ? 26.860 1.520 32.924 1.00 29.44 79 ASP A O 1
ATOM 601 N N . SER A 1 80 ? 27.811 2.915 31.434 1.00 39.28 80 SER A N 1
ATOM 602 C CA . SER A 1 80 ? 29.186 3.004 31.954 1.00 39.28 80 SER A CA 1
ATOM 603 C C . SER A 1 80 ? 30.279 2.195 31.235 1.00 39.28 80 SER A C 1
ATOM 605 O O . SER A 1 80 ? 30.635 1.070 31.574 1.00 39.28 80 SER A O 1
ATOM 607 N N . ALA A 1 81 ? 30.877 2.903 30.273 1.00 34.22 81 ALA A N 1
ATOM 608 C CA . ALA A 1 81 ? 32.306 3.210 30.150 1.00 34.22 81 ALA A CA 1
ATOM 609 C C . ALA A 1 81 ? 33.362 2.087 30.225 1.00 34.22 81 ALA A C 1
ATOM 611 O O . ALA A 1 81 ? 33.675 1.545 31.282 1.00 34.22 81 ALA A O 1
ATOM 612 N N . SER A 1 82 ? 34.122 1.955 29.132 1.00 38.69 82 SER A N 1
ATOM 613 C CA . SER A 1 82 ? 35.588 1.884 29.198 1.00 38.69 82 SER A CA 1
ATOM 614 C C . SER A 1 82 ? 36.226 2.354 27.893 1.00 38.69 82 SER A C 1
ATOM 616 O O . SER A 1 82 ? 35.853 1.941 26.797 1.00 38.69 82 SER A O 1
ATOM 618 N N . ALA A 1 83 ? 37.182 3.262 28.060 1.00 35.16 83 ALA A N 1
ATOM 619 C CA . ALA A 1 83 ? 38.013 3.844 27.028 1.00 35.16 83 ALA A CA 1
ATOM 620 C C . ALA A 1 83 ? 38.982 2.813 26.433 1.00 35.16 83 ALA A C 1
ATOM 622 O O . ALA A 1 83 ? 39.590 2.025 27.156 1.00 35.16 83 ALA A O 1
ATOM 623 N N . SER A 1 84 ? 39.180 2.883 25.120 1.00 40.38 84 SER A N 1
ATOM 624 C CA . SER A 1 84 ? 40.421 2.458 24.475 1.00 40.38 84 SER A CA 1
ATOM 625 C C . SER A 1 84 ? 40.692 3.398 23.304 1.00 40.38 84 SER A C 1
ATOM 627 O O . SER A 1 84 ? 39.846 3.613 22.438 1.00 40.38 84 SER A O 1
ATOM 629 N N . GLU A 1 85 ? 41.844 4.050 23.390 1.00 43.66 85 GLU A N 1
ATOM 630 C CA . GLU A 1 85 ? 42.390 4.984 22.420 1.00 43.66 85 GLU A CA 1
ATOM 631 C C . GLU A 1 85 ? 42.963 4.175 21.254 1.00 43.66 85 GLU A C 1
ATOM 633 O O . GLU A 1 85 ? 43.974 3.498 21.418 1.00 43.66 85 GLU A O 1
ATOM 638 N N . GLU A 1 86 ? 42.337 4.251 20.082 1.00 41.91 86 GLU A N 1
ATOM 639 C CA . GLU A 1 86 ? 43.004 3.933 18.822 1.00 41.91 86 GLU A CA 1
ATOM 640 C C . GLU A 1 86 ? 42.704 5.033 17.802 1.00 41.91 86 GLU A C 1
ATOM 642 O O . GLU A 1 86 ? 41.564 5.330 17.443 1.00 41.91 86 GLU A O 1
ATOM 647 N N . GLU A 1 87 ? 43.796 5.674 17.410 1.00 46.16 87 GLU A N 1
ATOM 648 C CA . GLU A 1 87 ? 43.951 6.741 16.439 1.00 46.16 87 GLU A CA 1
ATOM 649 C C . GLU A 1 87 ? 43.304 6.359 15.096 1.00 46.16 87 GLU A C 1
ATOM 651 O O . GLU A 1 87 ? 43.723 5.408 14.433 1.00 46.16 87 GLU A O 1
ATOM 656 N N . LYS A 1 88 ? 42.266 7.094 14.680 1.00 37.31 88 LYS A N 1
ATOM 657 C CA . LYS A 1 88 ? 41.694 6.963 13.338 1.00 37.31 88 LYS A CA 1
ATOM 658 C C . LYS A 1 88 ? 41.163 8.303 12.849 1.00 37.31 88 LYS A C 1
ATOM 660 O O . LYS A 1 88 ? 40.144 8.776 13.336 1.00 37.31 88 LYS A O 1
ATOM 665 N N . ASP A 1 89 ? 41.913 8.863 11.903 1.00 32.84 89 ASP A N 1
ATOM 666 C CA . ASP A 1 89 ? 41.552 9.847 10.879 1.00 32.84 89 ASP A CA 1
ATOM 667 C C . ASP A 1 89 ? 40.426 10.838 11.218 1.00 32.84 89 ASP A C 1
ATOM 669 O O . ASP A 1 89 ? 39.249 10.475 11.277 1.00 32.84 89 ASP A O 1
ATOM 673 N N . GLU A 1 90 ? 40.784 12.126 11.308 1.00 39.59 90 GLU A N 1
ATOM 674 C CA . GLU A 1 90 ? 39.853 13.259 11.245 1.00 39.59 90 GLU A CA 1
ATOM 675 C C . GLU A 1 90 ? 39.020 13.212 9.949 1.00 39.59 90 GLU A C 1
ATOM 677 O O . GLU A 1 90 ? 39.290 13.880 8.950 1.00 39.59 90 GLU A O 1
ATOM 682 N N . VAL A 1 91 ? 37.937 12.443 9.970 1.00 43.31 91 VAL A N 1
ATOM 683 C CA . VAL A 1 91 ? 36.772 12.713 9.142 1.00 43.31 91 VAL A CA 1
ATOM 684 C C . VAL A 1 91 ? 35.978 13.754 9.901 1.00 43.31 91 VAL A C 1
ATOM 686 O O . VAL A 1 91 ? 35.346 13.441 10.910 1.00 43.31 91 VAL A O 1
ATOM 689 N N . VAL A 1 92 ? 36.029 14.990 9.400 1.00 40.12 92 VAL A N 1
ATOM 690 C CA . VAL A 1 92 ? 35.134 16.093 9.755 1.00 40.12 92 VAL A CA 1
ATOM 691 C C . VAL A 1 92 ? 33.706 15.551 9.805 1.00 40.12 92 VAL A C 1
ATOM 693 O O . VAL A 1 92 ? 33.031 15.425 8.783 1.00 40.12 92 VAL A O 1
ATOM 696 N N . HIS A 1 93 ? 33.247 15.194 11.003 1.00 38.00 93 HIS A N 1
ATOM 697 C CA . HIS A 1 93 ? 31.842 14.960 11.263 1.00 38.00 93 HIS A CA 1
ATOM 698 C C . HIS A 1 93 ? 31.223 16.346 11.237 1.00 38.00 93 HIS A C 1
ATOM 700 O O . HIS A 1 93 ? 31.207 17.062 12.236 1.00 38.00 93 HIS A O 1
ATOM 706 N N . SER A 1 94 ? 30.787 16.770 10.049 1.00 36.56 94 SER A N 1
ATOM 707 C CA . SER A 1 94 ? 29.848 17.871 9.955 1.00 36.56 94 SER A CA 1
ATOM 708 C C . SER A 1 94 ? 28.669 17.463 10.819 1.00 36.56 94 SER A C 1
ATOM 710 O O . SER A 1 94 ? 27.942 16.528 10.469 1.00 36.56 94 SER A O 1
ATOM 712 N N . ASP A 1 95 ? 28.550 18.134 11.958 1.00 38.88 95 ASP A N 1
ATOM 713 C CA . ASP A 1 95 ? 27.459 18.057 12.913 1.00 38.88 95 ASP A CA 1
ATOM 714 C C . ASP A 1 95 ? 26.196 18.570 12.204 1.00 38.88 95 ASP A C 1
ATOM 716 O O . ASP A 1 95 ? 25.687 19.672 12.414 1.00 38.88 95 ASP A O 1
ATOM 720 N N . THR A 1 96 ? 25.738 17.789 11.227 1.00 45.69 96 THR A N 1
ATOM 721 C CA . THR A 1 96 ? 24.437 17.933 10.606 1.00 45.69 96 THR A CA 1
ATOM 722 C C . THR A 1 96 ? 23.488 17.398 11.645 1.00 45.69 96 THR A C 1
ATOM 724 O O . THR A 1 96 ? 23.118 16.229 11.643 1.00 45.69 96 THR A O 1
ATOM 727 N N . ARG A 1 97 ? 23.170 18.279 12.599 1.00 48.31 97 ARG A N 1
ATOM 728 C CA . ARG A 1 97 ? 21.972 18.229 13.429 1.00 48.31 97 ARG A CA 1
ATOM 729 C C . ARG A 1 97 ? 20.892 17.574 12.577 1.00 48.31 97 ARG A C 1
ATOM 731 O O . ARG A 1 97 ? 20.442 18.191 11.613 1.00 48.31 97 ARG A O 1
ATOM 738 N N . GLY A 1 98 ? 20.625 16.296 12.852 1.00 49.50 98 GLY A N 1
ATOM 739 C CA . GLY A 1 98 ? 19.810 15.452 11.989 1.00 49.50 98 GLY A CA 1
ATOM 740 C C . GLY A 1 98 ? 18.517 16.189 11.715 1.00 49.50 98 GLY A C 1
ATOM 741 O O . GLY A 1 98 ? 17.801 16.529 12.657 1.00 49.50 98 GLY A O 1
ATOM 742 N N . ASP A 1 99 ? 18.306 16.538 10.451 1.00 52.31 99 ASP A N 1
ATOM 743 C CA . ASP A 1 99 ? 17.201 17.380 10.021 1.00 52.31 99 ASP A CA 1
ATOM 744 C C . ASP A 1 99 ? 15.924 16.566 10.250 1.00 52.31 99 ASP A C 1
ATOM 746 O O . ASP A 1 99 ? 15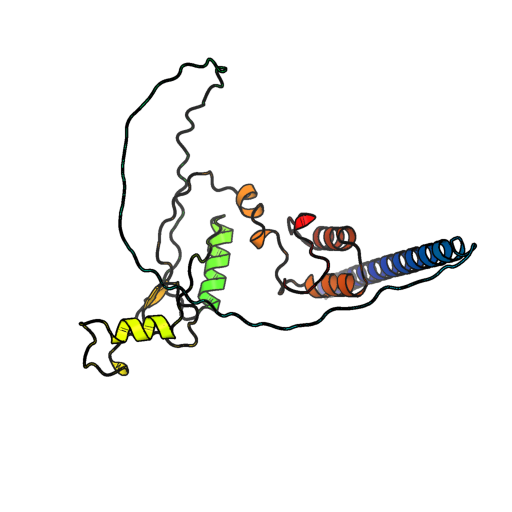.553 15.698 9.456 1.00 52.31 99 ASP A O 1
ATOM 750 N N . GLU A 1 100 ? 15.345 16.724 11.441 1.00 58.22 100 GLU A N 1
ATOM 751 C CA . GLU A 1 100 ? 14.255 15.901 11.938 1.00 58.22 100 GLU A CA 1
ATOM 752 C C . GLU A 1 100 ? 12.985 16.276 11.179 1.00 58.22 100 GLU A C 1
ATOM 754 O O . GLU A 1 100 ? 12.182 17.121 11.586 1.00 58.22 100 GLU A O 1
ATOM 759 N N . ALA A 1 101 ? 12.833 15.658 10.013 1.00 68.69 101 ALA A N 1
ATOM 760 C CA . ALA A 1 101 ? 11.739 15.927 9.111 1.00 68.69 101 ALA A CA 1
ATOM 761 C C . ALA A 1 101 ? 10.426 15.482 9.769 1.00 68.69 101 ALA A C 1
ATOM 763 O O . ALA A 1 101 ? 10.162 14.293 9.969 1.00 68.69 101 ALA A O 1
ATOM 764 N N . THR A 1 102 ? 9.600 16.466 10.125 1.00 77.06 102 THR A N 1
ATOM 765 C CA . THR A 1 102 ? 8.254 16.256 10.662 1.00 77.06 102 THR A CA 1
ATOM 766 C C . THR A 1 102 ? 7.246 16.352 9.525 1.00 77.06 102 THR A C 1
ATOM 768 O O . THR A 1 102 ? 7.269 17.296 8.737 1.00 77.06 102 THR A O 1
ATOM 771 N N . VAL A 1 103 ? 6.347 15.375 9.437 1.00 79.19 103 VAL A N 1
ATOM 772 C CA . VAL A 1 103 ? 5.363 15.275 8.354 1.00 79.19 103 VAL A CA 1
ATOM 773 C C . VAL A 1 103 ? 3.958 15.622 8.858 1.00 79.19 103 VAL A C 1
ATOM 775 O O . VAL A 1 103 ? 3.642 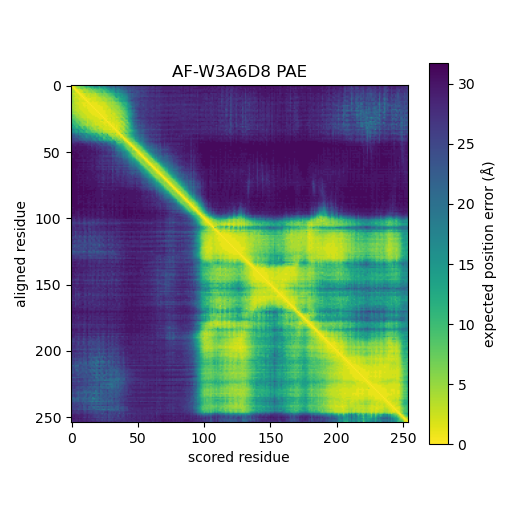15.276 9.999 1.00 79.19 103 VAL A O 1
ATOM 778 N N . PRO A 1 104 ? 3.086 16.259 8.042 1.00 81.44 104 PRO A N 1
ATOM 779 C CA . PRO A 1 104 ? 1.672 16.435 8.377 1.00 81.44 104 PRO A CA 1
ATOM 780 C C . PRO A 1 104 ? 0.999 15.123 8.775 1.00 81.44 104 PRO A C 1
ATOM 782 O O . PRO A 1 104 ? 1.347 14.060 8.260 1.00 81.44 104 PRO A O 1
ATOM 785 N N . SER A 1 105 ? -0.010 15.206 9.636 1.00 81.81 105 SER A N 1
ATOM 786 C CA . SER A 1 105 ? -0.743 14.031 10.089 1.00 81.81 105 SER A CA 1
ATOM 787 C C . SER A 1 105 ? -1.576 13.377 8.988 1.00 81.81 105 SER A C 1
ATOM 789 O O . SER A 1 105 ? -1.961 13.995 7.990 1.00 81.81 105 SER A O 1
ATOM 791 N N . PHE A 1 106 ? -1.819 12.078 9.156 1.00 83.81 106 PHE A N 1
ATOM 792 C CA . PHE A 1 106 ? -2.721 11.327 8.294 1.00 83.81 106 PHE A CA 1
ATOM 793 C C . PHE A 1 106 ? -4.177 11.612 8.668 1.00 83.81 106 PHE A C 1
ATOM 795 O O . PHE A 1 106 ? -4.491 11.799 9.843 1.00 83.81 106 PHE A O 1
ATOM 802 N N . GLN A 1 107 ? -5.063 11.614 7.671 1.00 73.81 107 GLN A N 1
ATOM 803 C CA . GLN A 1 107 ? -6.495 11.747 7.912 1.00 73.81 107 GLN A CA 1
ATOM 804 C C . GLN A 1 107 ? -6.987 10.612 8.810 1.00 73.81 107 GLN A C 1
ATOM 806 O O . GLN A 1 107 ? -6.589 9.455 8.666 1.00 73.81 107 GLN A O 1
ATOM 811 N N . THR A 1 108 ? -7.867 10.951 9.735 1.00 68.25 108 THR A N 1
ATOM 812 C CA . THR A 1 108 ? -8.555 9.989 10.583 1.00 68.25 108 THR A CA 1
ATOM 813 C C . THR A 1 108 ? -9.981 9.858 10.062 1.00 68.25 108 THR A C 1
ATOM 815 O O . THR A 1 108 ? -10.550 10.846 9.605 1.00 68.25 108 THR A O 1
ATOM 818 N N . ASP A 1 109 ? -10.541 8.649 10.122 1.00 75.25 109 ASP A N 1
ATOM 819 C CA . ASP A 1 109 ? -11.977 8.366 9.983 1.00 75.25 109 ASP A CA 1
ATOM 820 C C . ASP A 1 109 ? -12.433 7.788 8.629 1.00 75.25 109 ASP A C 1
ATOM 822 O O . ASP A 1 109 ? -13.411 8.218 8.011 1.00 75.25 109 ASP A O 1
ATOM 826 N N . HIS A 1 110 ? -11.762 6.724 8.175 1.00 81.81 110 HIS A N 1
ATOM 827 C CA . HIS A 1 110 ? -12.183 5.966 6.990 1.00 81.81 110 HIS A CA 1
ATOM 828 C C . HIS A 1 110 ? -13.248 4.921 7.337 1.00 81.81 110 HIS A C 1
ATOM 830 O O . HIS A 1 110 ? -13.137 4.194 8.324 1.00 81.81 110 HIS A O 1
ATOM 836 N N . LYS A 1 111 ? -14.279 4.802 6.493 1.00 79.25 111 LYS A N 1
ATOM 837 C CA . LYS A 1 111 ? -15.400 3.866 6.710 1.00 79.25 111 LYS A CA 1
ATOM 838 C C . LYS A 1 111 ? -15.079 2.419 6.329 1.00 79.25 111 LYS A C 1
ATOM 840 O O . LYS A 1 111 ? -15.701 1.503 6.854 1.00 79.25 111 LYS A O 1
ATOM 845 N N . THR A 1 112 ? -14.136 2.212 5.411 1.00 82.69 112 THR A N 1
ATOM 846 C CA . THR A 1 112 ? -13.749 0.890 4.897 1.00 82.69 112 THR A CA 1
ATOM 847 C C . THR A 1 112 ? -12.234 0.788 4.757 1.00 82.69 112 THR A C 1
ATOM 849 O O . THR A 1 112 ? -11.547 1.802 4.611 1.00 82.69 112 THR A O 1
ATOM 852 N N . TRP A 1 113 ? -11.707 -0.442 4.771 1.00 82.12 113 TRP A N 1
ATOM 853 C CA . TRP A 1 113 ? -10.280 -0.694 4.555 1.00 82.12 113 TRP A CA 1
ATOM 854 C C . TRP A 1 113 ? -9.797 -0.222 3.187 1.00 82.12 113 TRP A C 1
ATOM 856 O O . TRP A 1 113 ? -8.728 0.363 3.115 1.00 82.12 113 TRP A O 1
ATOM 866 N N . ALA A 1 114 ? -10.600 -0.389 2.133 1.00 83.81 114 ALA A N 1
ATOM 867 C CA . ALA A 1 114 ? -10.240 0.060 0.789 1.00 83.81 114 ALA A CA 1
ATOM 868 C C . ALA A 1 114 ? -10.003 1.578 0.731 1.00 83.81 114 ALA A C 1
ATOM 870 O O . ALA A 1 114 ? -8.944 2.015 0.291 1.00 83.81 114 ALA A O 1
ATOM 871 N N . LEU A 1 115 ? -10.937 2.375 1.269 1.00 86.12 115 LEU A N 1
ATOM 872 C CA . LEU A 1 115 ? -10.787 3.835 1.330 1.00 86.12 115 LEU A CA 1
ATOM 873 C C . LEU A 1 115 ? -9.602 4.246 2.203 1.00 86.12 115 LEU A C 1
ATOM 875 O O . LEU A 1 115 ? -8.887 5.195 1.886 1.00 86.12 115 LEU A O 1
ATOM 879 N N . PHE A 1 116 ? -9.398 3.533 3.312 1.00 86.19 116 PHE A N 1
ATOM 880 C CA . PHE A 1 116 ? -8.236 3.747 4.156 1.00 86.19 116 PHE A CA 1
ATOM 881 C C . PHE A 1 116 ? -6.940 3.473 3.384 1.00 86.19 116 PHE A C 1
ATOM 883 O O . PHE A 1 116 ? -6.020 4.281 3.446 1.00 86.19 116 PHE A O 1
ATOM 890 N N . ASP A 1 117 ? -6.839 2.336 2.695 1.00 85.75 117 ASP A N 1
ATOM 891 C CA . ASP A 1 117 ? -5.619 1.900 2.017 1.00 85.75 117 ASP A CA 1
ATOM 892 C C . ASP A 1 117 ? -5.280 2.815 0.843 1.00 85.75 117 ASP A C 1
ATOM 894 O O . ASP A 1 117 ? -4.124 3.209 0.706 1.00 85.75 117 ASP A O 1
ATOM 898 N N . GLU A 1 118 ? -6.273 3.228 0.056 1.00 87.56 118 GLU A N 1
ATOM 899 C CA . GLU A 1 118 ? -6.100 4.220 -1.011 1.00 87.56 118 GLU A CA 1
ATOM 900 C C . GLU A 1 118 ? -5.590 5.554 -0.450 1.00 87.56 118 GLU A C 1
ATOM 902 O O . GLU A 1 118 ? -4.574 6.085 -0.908 1.00 87.56 118 GLU A O 1
ATOM 907 N N . SER A 1 119 ? -6.236 6.056 0.608 1.00 89.12 119 SER A N 1
ATOM 908 C CA . SER A 1 119 ? -5.830 7.293 1.278 1.00 89.12 119 SER A CA 1
ATOM 909 C C . SER A 1 119 ? -4.427 7.178 1.884 1.00 89.12 119 SER A C 1
ATOM 911 O O . SER A 1 119 ? -3.619 8.102 1.757 1.00 89.12 119 SER A O 1
ATOM 913 N N . LEU A 1 120 ? -4.094 6.037 2.497 1.00 87.38 120 LEU A N 1
ATOM 914 C CA . LEU A 1 120 ? -2.780 5.771 3.078 1.00 87.38 120 LEU A CA 1
ATOM 915 C C . LEU A 1 120 ? -1.698 5.735 1.997 1.00 87.38 120 LEU A C 1
ATOM 917 O O . LEU A 1 120 ? -0.647 6.350 2.172 1.00 87.38 120 LEU A O 1
ATOM 921 N N . GLN A 1 121 ? -1.947 5.052 0.878 1.00 87.38 121 GLN A N 1
ATOM 922 C CA . GLN A 1 121 ? -1.019 5.002 -0.251 1.00 87.38 121 GLN A CA 1
ATOM 923 C C . GLN A 1 121 ? -0.771 6.395 -0.828 1.00 87.38 121 GLN A C 1
ATOM 925 O O . GLN A 1 121 ? 0.373 6.761 -1.109 1.00 87.38 121 GLN A O 1
ATOM 930 N N . GLU A 1 122 ? -1.818 7.204 -0.973 1.00 89.62 122 GLU A N 1
ATOM 931 C CA . GLU A 1 122 ? -1.674 8.581 -1.431 1.00 89.62 122 GLU A CA 1
ATOM 932 C C . GLU A 1 122 ? -0.912 9.452 -0.433 1.00 89.62 122 GLU A C 1
ATOM 934 O O . GLU A 1 122 ? -0.009 10.196 -0.823 1.00 89.62 122 GLU A O 1
ATOM 939 N N . TYR A 1 123 ? -1.205 9.319 0.859 1.00 90.00 123 TYR A N 1
ATOM 940 C CA . TYR A 1 123 ? -0.459 9.996 1.911 1.00 90.00 123 TYR A CA 1
ATOM 941 C C . TYR A 1 123 ? 1.024 9.618 1.883 1.00 90.00 123 TYR A C 1
ATOM 943 O O . TYR A 1 123 ? 1.873 10.509 1.875 1.00 90.00 123 TYR A O 1
ATOM 951 N N . MET A 1 124 ? 1.351 8.329 1.789 1.00 89.94 124 MET A N 1
ATOM 952 C CA . MET A 1 124 ? 2.720 7.821 1.657 1.00 89.94 124 MET A CA 1
ATOM 953 C C . MET A 1 124 ? 3.427 8.410 0.428 1.00 89.94 124 MET A C 1
ATOM 955 O O . MET A 1 124 ? 4.557 8.883 0.533 1.00 89.94 124 MET A O 1
ATOM 959 N N . ARG A 1 125 ? 2.744 8.479 -0.721 1.00 88.75 125 ARG A N 1
ATOM 960 C CA . ARG A 1 125 ? 3.287 9.044 -1.969 1.00 88.75 125 ARG A CA 1
ATOM 961 C C . ARG A 1 125 ? 3.521 10.550 -1.898 1.00 88.75 125 ARG A C 1
ATOM 963 O O . ARG A 1 125 ? 4.526 11.042 -2.422 1.00 88.75 125 ARG A O 1
ATOM 970 N N . ARG A 1 126 ? 2.592 11.279 -1.275 1.00 90.75 126 ARG A N 1
ATOM 971 C CA . ARG A 1 126 ? 2.649 12.736 -1.092 1.00 90.75 126 ARG A CA 1
ATOM 972 C C . ARG A 1 126 ? 3.719 13.129 -0.085 1.00 90.75 126 ARG A C 1
ATOM 974 O O . ARG A 1 126 ? 4.423 14.107 -0.297 1.00 90.75 126 ARG A O 1
ATOM 981 N N . THR A 1 127 ? 3.852 12.353 0.983 1.00 89.75 127 THR A N 1
ATOM 982 C CA . THR A 1 127 ? 4.790 12.629 2.074 1.00 89.75 127 THR A CA 1
ATOM 983 C C . THR A 1 127 ? 6.129 11.919 1.939 1.00 89.75 127 THR A C 1
ATOM 985 O O . THR A 1 127 ? 7.001 12.134 2.769 1.00 89.75 127 THR A O 1
ATOM 988 N N . LYS A 1 128 ? 6.303 11.093 0.899 1.00 90.38 128 LYS A N 1
ATOM 989 C CA . LYS A 1 128 ? 7.520 10.306 0.647 1.00 90.38 128 LYS A CA 1
ATOM 990 C C . LYS A 1 128 ? 7.890 9.401 1.831 1.00 90.38 128 LYS A C 1
ATOM 992 O O . LYS A 1 128 ? 9.060 9.194 2.129 1.00 90.38 128 LYS A O 1
ATOM 997 N N . GLN A 1 129 ? 6.877 8.835 2.485 1.00 87.00 129 GLN A N 1
ATOM 998 C CA . GLN A 1 129 ? 7.027 7.915 3.613 1.00 87.00 129 GLN A CA 1
ATOM 999 C C . GLN A 1 129 ? 6.578 6.509 3.239 1.00 87.00 129 GLN A C 1
ATOM 1001 O O . GLN A 1 129 ? 5.590 6.347 2.527 1.00 87.00 129 GLN A O 1
ATOM 1006 N N . VAL A 1 130 ? 7.226 5.489 3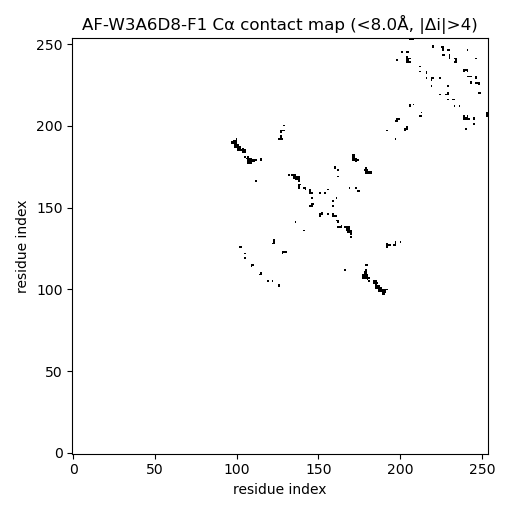.800 1.00 87.12 130 VAL A N 1
ATOM 1007 C CA . VAL A 1 130 ? 6.762 4.101 3.705 1.00 87.12 130 VAL A CA 1
ATOM 1008 C C . VAL A 1 130 ? 6.278 3.634 5.072 1.00 87.12 130 VAL A C 1
ATOM 1010 O O . VAL A 1 130 ? 7.070 3.384 5.975 1.00 87.12 130 VAL A O 1
ATOM 1013 N N . LEU A 1 131 ? 4.958 3.529 5.231 1.00 85.31 131 LEU A N 1
ATOM 1014 C CA . LEU A 1 131 ? 4.334 3.024 6.450 1.00 85.31 131 LEU A CA 1
ATOM 1015 C C . LEU A 1 131 ? 4.022 1.535 6.290 1.00 85.31 131 LEU A C 1
ATOM 1017 O O . LEU A 1 131 ? 3.216 1.148 5.446 1.00 85.31 131 LEU A O 1
ATOM 1021 N N . VAL A 1 132 ? 4.659 0.703 7.116 1.00 77.38 132 VAL A N 1
ATOM 1022 C CA . VAL A 1 132 ? 4.472 -0.754 7.107 1.00 77.38 132 VAL A CA 1
ATOM 1023 C C . VAL A 1 132 ? 3.653 -1.195 8.313 1.00 77.38 132 VAL A C 1
ATOM 1025 O O . VAL A 1 132 ? 3.785 -0.699 9.432 1.00 77.38 132 VAL A O 1
ATOM 1028 N N . VAL A 1 133 ? 2.785 -2.162 8.059 1.00 74.62 133 VAL A N 1
ATOM 1029 C CA . VAL A 1 133 ? 1.924 -2.822 9.032 1.00 74.62 133 VAL A CA 1
ATOM 1030 C C . VAL A 1 133 ? 2.775 -3.821 9.838 1.00 74.62 133 VAL A C 1
ATOM 1032 O O . VAL A 1 133 ? 3.232 -4.817 9.289 1.00 74.62 133 VAL A O 1
ATOM 1035 N N . ARG A 1 134 ? 3.035 -3.548 11.130 1.00 67.06 134 ARG A N 1
ATOM 1036 C CA . ARG A 1 134 ? 4.040 -4.290 11.929 1.00 67.06 134 ARG A CA 1
ATOM 1037 C C . ARG A 1 134 ? 3.554 -5.620 12.526 1.00 67.06 134 ARG A C 1
ATOM 1039 O O . ARG A 1 134 ? 4.332 -6.563 12.528 1.00 67.06 134 ARG A O 1
ATOM 1046 N N . ALA A 1 135 ? 2.334 -5.724 13.067 1.00 64.50 135 ALA A N 1
ATOM 1047 C CA . ALA A 1 135 ? 1.885 -6.949 13.767 1.00 64.50 135 ALA A CA 1
ATOM 1048 C C . ALA A 1 135 ? 0.358 -7.143 13.805 1.00 64.50 135 ALA A C 1
ATOM 1050 O O . ALA A 1 135 ? -0.333 -6.357 14.451 1.00 64.50 135 ALA A O 1
ATOM 1051 N N . THR A 1 136 ? -0.195 -8.120 13.062 1.00 75.75 136 THR A N 1
ATOM 1052 C CA . THR A 1 136 ? -1.652 -8.234 12.823 1.00 75.75 136 THR A CA 1
ATOM 1053 C C . THR A 1 136 ? -2.343 -9.000 13.928 1.00 75.75 136 THR A C 1
ATOM 1055 O O . THR A 1 136 ? -1.883 -10.066 14.316 1.00 75.75 136 THR A O 1
ATOM 1058 N N . VAL A 1 137 ? -3.487 -8.494 14.385 1.00 77.94 137 VAL A N 1
ATOM 1059 C CA . VAL A 1 137 ? -4.386 -9.223 15.286 1.00 77.94 137 VAL A CA 1
ATOM 1060 C C . VAL A 1 137 ? -5.677 -9.505 14.531 1.00 77.94 137 VAL A C 1
ATOM 1062 O O . VAL A 1 137 ? -6.122 -8.666 13.743 1.00 77.94 137 VAL A O 1
ATOM 1065 N N . SER A 1 138 ? -6.265 -10.682 14.747 1.00 84.38 138 SER A N 1
ATOM 1066 C CA . SER A 1 138 ? -7.578 -10.974 14.188 1.00 84.38 138 SER A CA 1
ATOM 1067 C C . SER A 1 138 ? -8.685 -10.269 14.975 1.00 84.38 138 SER A C 1
ATOM 1069 O O . SER A 1 138 ? -8.613 -10.163 16.204 1.00 84.38 138 SER A O 1
ATOM 1071 N N . ALA A 1 139 ? -9.729 -9.825 14.276 1.00 85.75 139 ALA A N 1
ATOM 1072 C CA . ALA A 1 139 ? -10.953 -9.287 14.854 1.00 85.75 139 ALA A CA 1
ATOM 1073 C C . ALA A 1 139 ? -11.514 -10.268 15.889 1.00 85.75 139 ALA A C 1
ATOM 1075 O O . ALA A 1 139 ? -11.762 -9.871 17.025 1.00 85.75 139 ALA A O 1
ATOM 1076 N N . LYS A 1 140 ? -11.558 -11.570 15.569 1.00 87.50 140 LYS A N 1
ATOM 1077 C CA . LYS A 1 140 ? -11.919 -12.637 16.511 1.00 87.50 140 LYS A CA 1
ATOM 1078 C C . LYS A 1 140 ? -11.121 -12.601 17.815 1.00 87.50 140 LYS A C 1
ATOM 1080 O O . LYS A 1 140 ? -11.729 -12.586 18.885 1.00 87.50 140 LYS A O 1
ATOM 1085 N N . ARG A 1 141 ? -9.782 -12.569 17.754 1.00 87.38 141 AR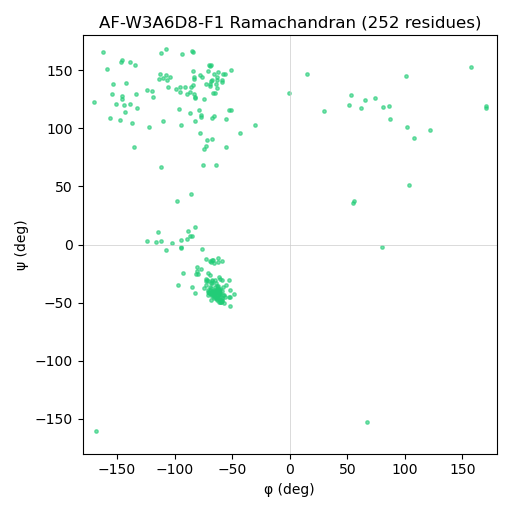G A N 1
ATOM 1086 C CA . ARG A 1 141 ? -8.929 -12.540 18.958 1.00 87.38 141 ARG A CA 1
ATOM 1087 C C . ARG A 1 141 ? -9.178 -11.271 19.769 1.00 87.38 141 ARG A C 1
ATOM 1089 O O . ARG A 1 141 ? -9.461 -11.353 20.959 1.00 87.38 141 ARG A O 1
ATOM 1096 N N . ARG A 1 142 ? -9.191 -10.109 19.111 1.00 86.94 142 ARG A N 1
ATOM 1097 C CA . ARG A 1 142 ? -9.486 -8.822 19.757 1.00 86.94 142 ARG A CA 1
ATOM 1098 C C . ARG A 1 142 ? -10.863 -8.814 20.427 1.00 86.94 142 ARG A C 1
ATOM 1100 O O . ARG A 1 142 ? -11.000 -8.324 21.541 1.00 86.94 142 ARG A O 1
ATOM 1107 N N . ASN A 1 143 ? -11.876 -9.355 19.762 1.00 89.81 143 ASN A N 1
ATOM 1108 C CA . ASN A 1 143 ? -13.240 -9.426 20.273 1.00 89.81 143 ASN A CA 1
ATOM 1109 C C . ASN A 1 143 ? -13.368 -10.390 21.455 1.00 89.81 143 ASN A C 1
ATOM 1111 O O . ASN A 1 143 ? -14.176 -10.155 22.351 1.00 89.81 143 ASN A O 1
ATOM 1115 N N . GLN A 1 144 ? -12.591 -11.473 21.483 1.00 89.56 144 GLN A N 1
ATOM 1116 C CA . GLN A 1 144 ? -12.496 -12.341 22.658 1.00 89.56 144 GLN A CA 1
ATOM 1117 C C . GLN A 1 144 ? -11.842 -11.608 23.832 1.00 89.56 144 GLN A C 1
ATOM 1119 O O . GLN A 1 144 ? -12.350 -11.682 24.948 1.00 89.56 144 GLN A O 1
ATOM 1124 N N . ASP A 1 145 ? -10.769 -10.859 23.578 1.00 89.81 145 ASP A N 1
ATOM 1125 C CA . ASP A 1 145 ? -10.095 -10.070 24.610 1.00 89.81 145 ASP A CA 1
ATOM 1126 C C . ASP A 1 145 ? -11.012 -8.968 25.159 1.00 89.81 145 ASP A C 1
ATOM 1128 O O . ASP A 1 145 ? -11.076 -8.775 26.370 1.00 89.81 145 ASP A O 1
ATOM 1132 N N . LEU A 1 146 ? -11.791 -8.296 24.300 1.00 88.12 146 LEU A N 1
ATOM 1133 C CA . LEU A 1 146 ? -12.789 -7.303 24.717 1.00 88.12 146 LEU A CA 1
ATOM 1134 C C . LEU A 1 146 ? -13.840 -7.906 25.654 1.00 88.12 146 LEU A C 1
ATOM 1136 O O . LEU A 1 146 ? -14.094 -7.332 26.707 1.00 88.12 146 LEU A O 1
ATOM 1140 N N . ARG A 1 147 ? -14.395 -9.080 25.332 1.00 90.62 147 ARG A N 1
ATOM 1141 C CA . ARG A 1 147 ? -15.385 -9.757 26.194 1.00 90.62 147 ARG A CA 1
ATOM 1142 C C . ARG A 1 147 ? -14.838 -10.133 27.573 1.00 90.62 147 ARG A C 1
ATOM 1144 O O . ARG A 1 147 ? -15.598 -10.205 28.531 1.00 90.62 147 ARG A O 1
ATOM 1151 N N . LYS A 1 148 ? -13.528 -10.371 27.685 1.00 91.19 148 LYS A N 1
ATOM 1152 C CA . LYS A 1 148 ? -12.867 -10.713 28.955 1.00 91.19 148 LYS A CA 1
ATOM 1153 C C . LYS A 1 148 ? -12.576 -9.492 29.835 1.00 91.19 148 LYS A C 1
ATOM 1155 O O . LYS A 1 148 ? -12.363 -9.661 31.035 1.00 91.19 148 LYS A O 1
ATOM 1160 N N . GLN A 1 149 ? -12.553 -8.278 29.273 1.00 90.69 149 GLN A N 1
ATOM 1161 C CA . GLN A 1 149 ? -12.255 -7.062 30.038 1.00 90.69 149 GLN A CA 1
ATOM 1162 C C . GLN A 1 149 ? -13.308 -6.822 31.118 1.00 90.69 149 GLN A C 1
ATOM 1164 O O . GLN A 1 149 ? -14.503 -6.832 30.838 1.00 90.69 149 GLN A O 1
ATOM 1169 N N . THR A 1 150 ? -12.860 -6.499 32.333 1.00 91.50 150 THR A N 1
ATOM 1170 C CA . THR A 1 150 ? -13.720 -6.292 33.511 1.00 91.50 150 THR A CA 1
ATOM 1171 C C . THR A 1 150 ? -14.863 -5.310 33.255 1.00 91.50 150 THR A C 1
ATOM 1173 O O . THR A 1 150 ? -15.989 -5.556 33.666 1.00 91.50 150 THR A O 1
ATOM 1176 N N . ARG A 1 151 ? -14.608 -4.231 32.502 1.00 89.62 151 ARG A N 1
ATOM 1177 C CA . ARG A 1 151 ? -15.618 -3.215 32.151 1.00 89.62 151 ARG A CA 1
ATOM 1178 C C . ARG A 1 151 ? -16.756 -3.716 31.251 1.00 89.62 151 ARG A C 1
ATOM 1180 O O . ARG A 1 151 ? -17.750 -3.016 31.110 1.00 89.62 151 ARG A O 1
ATOM 1187 N N . TYR A 1 152 ? -16.584 -4.870 30.609 1.00 89.50 152 TYR A N 1
ATOM 1188 C CA . TYR A 1 152 ? -17.558 -5.471 29.698 1.00 89.50 152 TYR A CA 1
ATOM 1189 C C . TYR A 1 152 ? -18.097 -6.817 30.206 1.00 89.50 152 TYR A C 1
ATOM 1191 O O . TYR A 1 152 ? -18.910 -7.443 29.529 1.00 89.50 152 TYR A O 1
ATOM 1199 N N . GLN A 1 153 ? -17.686 -7.268 31.397 1.00 87.19 153 GLN A N 1
ATOM 1200 C CA . GLN A 1 153 ? -18.209 -8.500 31.984 1.00 87.19 153 GLN A CA 1
ATOM 1201 C C . GLN A 1 153 ? -19.706 -8.362 32.289 1.00 87.19 153 GLN A C 1
ATOM 1203 O O . GLN A 1 153 ? -20.141 -7.390 32.901 1.00 87.19 153 GLN A O 1
ATOM 1208 N N . GLY A 1 154 ? -20.496 -9.345 31.851 1.00 85.75 154 GLY A N 1
ATOM 1209 C CA . GLY A 1 154 ? -21.950 -9.372 32.047 1.00 85.75 154 GLY A CA 1
ATOM 1210 C C . GLY A 1 154 ? -22.756 -8.505 31.074 1.00 85.75 154 GLY A C 1
ATOM 1211 O O . GLY A 1 154 ? -23.984 -8.541 31.124 1.00 85.75 154 GLY A O 1
ATOM 1212 N N . LEU A 1 155 ? -22.104 -7.762 30.172 1.00 90.38 155 LEU A N 1
ATOM 1213 C CA . LEU A 1 155 ? -22.795 -7.041 29.104 1.00 90.38 155 LEU A CA 1
ATOM 1214 C C . LEU A 1 155 ? -23.082 -7.968 27.914 1.00 90.38 155 LEU A C 1
ATOM 1216 O O . LEU A 1 155 ? -22.255 -8.823 27.587 1.00 90.38 155 LEU A O 1
ATOM 1220 N N . PRO A 1 156 ? -24.228 -7.799 27.233 1.00 90.81 156 PRO A N 1
ATOM 1221 C CA . PRO A 1 156 ? -24.477 -8.491 25.978 1.00 90.81 156 PRO A CA 1
ATOM 1222 C C . PRO A 1 156 ? -23.559 -7.950 24.875 1.00 90.81 156 PRO A C 1
ATOM 1224 O O . PRO A 1 156 ? -23.185 -6.776 24.882 1.00 90.81 156 PRO A O 1
ATOM 1227 N N . ASP A 1 157 ? -23.267 -8.786 23.878 1.00 87.38 157 ASP A N 1
ATOM 1228 C CA . ASP A 1 157 ? -22.389 -8.449 22.748 1.00 87.38 157 ASP A CA 1
ATOM 1229 C C . ASP A 1 157 ? -22.782 -7.149 22.024 1.00 87.38 157 ASP A C 1
ATOM 1231 O O . ASP A 1 157 ? -21.909 -6.431 21.551 1.00 87.38 157 ASP A O 1
ATOM 1235 N N . SER A 1 158 ? -24.072 -6.799 21.992 1.00 87.12 158 SER A N 1
ATOM 1236 C CA . SER A 1 158 ? -24.572 -5.563 21.374 1.00 87.12 158 SER A CA 1
ATOM 1237 C C . SER A 1 158 ? -24.149 -4.275 22.093 1.00 87.12 158 SER A C 1
ATOM 1239 O O . SER A 1 158 ? -24.355 -3.192 21.558 1.00 87.12 158 SER A O 1
ATOM 1241 N N . GLN A 1 159 ? -23.630 -4.368 23.320 1.00 87.25 159 GLN A N 1
ATOM 1242 C CA . GLN A 1 159 ? -23.144 -3.229 24.113 1.00 87.25 159 GLN A CA 1
ATOM 1243 C C . GLN A 1 159 ? -21.612 -3.188 24.205 1.00 87.25 159 GLN A C 1
ATOM 1245 O O . GLN A 1 159 ? -21.044 -2.252 24.770 1.00 87.25 159 GLN A O 1
ATOM 1250 N N . ILE A 1 160 ? -20.932 -4.197 23.661 1.00 87.81 160 ILE A N 1
ATOM 1251 C CA . ILE A 1 160 ? -19.476 -4.260 23.599 1.00 87.81 160 ILE A CA 1
ATOM 1252 C C . ILE A 1 160 ? -19.058 -3.713 22.228 1.00 87.81 160 ILE A C 1
ATOM 1254 O O . ILE A 1 160 ? -19.647 -4.108 21.225 1.00 87.81 160 ILE A O 1
ATOM 1258 N N . PRO A 1 161 ? -18.034 -2.844 22.135 1.00 86.12 161 PRO A N 1
ATOM 1259 C CA . PRO A 1 161 ? -17.567 -2.296 20.859 1.00 86.12 161 PRO A CA 1
ATOM 1260 C C . PRO A 1 161 ? -16.765 -3.345 20.069 1.00 86.12 161 PRO A C 1
ATOM 1262 O O . PRO A 1 161 ? -15.539 -3.253 19.934 1.00 86.12 161 PRO A O 1
ATOM 1265 N N . LEU A 1 162 ? -17.454 -4.386 19.606 1.00 86.00 162 LEU A N 1
ATOM 1266 C CA . LEU A 1 162 ? -16.893 -5.498 18.850 1.00 86.00 162 LEU A CA 1
ATOM 1267 C C . LEU A 1 162 ? -16.547 -5.053 17.429 1.00 86.00 162 LEU A C 1
ATOM 1269 O O . LEU A 1 162 ? -17.302 -4.342 16.776 1.00 86.00 162 LEU A O 1
ATOM 1273 N N . VAL A 1 163 ? -15.396 -5.505 16.945 1.00 83.75 163 VAL A N 1
ATOM 1274 C CA . VAL A 1 163 ? -14.927 -5.257 15.581 1.00 83.75 163 VAL A CA 1
ATOM 1275 C C . VAL A 1 163 ? -15.579 -6.275 14.634 1.00 83.75 163 VAL A C 1
ATOM 1277 O O . VAL A 1 163 ? -15.443 -7.469 14.897 1.00 83.75 163 VAL A O 1
ATOM 1280 N N . PRO A 1 164 ? -16.245 -5.873 13.538 1.00 83.88 164 PRO A N 1
ATOM 1281 C CA . PRO A 1 164 ? -16.776 -6.820 12.551 1.00 83.88 164 PRO A CA 1
ATOM 1282 C C . PRO A 1 164 ? -15.690 -7.757 11.989 1.00 83.88 164 PRO A C 1
ATOM 1284 O O . PRO A 1 164 ? -14.533 -7.359 11.850 1.00 83.88 164 PRO A O 1
ATOM 1287 N N . GLU A 1 165 ? -16.021 -9.009 11.666 1.00 82.44 165 GLU A N 1
ATOM 1288 C CA . GLU A 1 165 ? -15.020 -10.005 11.233 1.00 82.44 165 GLU A CA 1
ATOM 1289 C C . GLU A 1 165 ? -14.441 -9.674 9.844 1.00 82.44 165 GLU A C 1
ATOM 1291 O O . GLU A 1 165 ? -13.281 -9.976 9.553 1.00 82.44 165 GLU A O 1
ATOM 1296 N N . GLU A 1 166 ? -15.208 -8.960 9.017 1.00 80.62 166 GLU A N 1
ATOM 1297 C CA . GLU A 1 166 ? -14.796 -8.410 7.720 1.00 80.62 166 GLU A CA 1
ATOM 1298 C C . GLU A 1 166 ? -13.664 -7.385 7.866 1.00 80.62 166 GLU A C 1
ATOM 1300 O O . GLU A 1 166 ? -13.001 -7.030 6.893 1.00 80.62 166 GLU A O 1
ATOM 1305 N N . MET A 1 167 ? -13.423 -6.906 9.090 1.00 74.00 167 MET A N 1
ATOM 1306 C CA . MET A 1 167 ? -12.337 -5.988 9.391 1.00 74.00 167 MET A CA 1
ATOM 1307 C C . MET A 1 167 ? -11.001 -6.667 9.709 1.00 74.00 167 MET A C 1
ATOM 1309 O O . MET A 1 167 ? -10.052 -5.988 10.113 1.00 74.00 167 MET A O 1
ATOM 1313 N N . ASN A 1 168 ? -10.894 -7.981 9.538 1.00 73.00 168 ASN A N 1
ATOM 1314 C CA . ASN A 1 168 ? -9.611 -8.664 9.601 1.00 73.00 168 ASN A CA 1
ATOM 1315 C C . ASN A 1 168 ? -8.661 -8.213 8.477 1.00 73.00 168 ASN A C 1
ATOM 1317 O O . ASN A 1 168 ? -9.081 -8.164 7.322 1.00 73.00 168 ASN A O 1
ATOM 1321 N N . PRO A 1 169 ? -7.364 -7.997 8.766 1.00 73.56 169 PRO A N 1
ATOM 1322 C CA . PRO A 1 169 ? -6.723 -7.934 10.087 1.00 73.56 169 PRO A CA 1
ATOM 1323 C C . PRO A 1 169 ? -6.851 -6.550 10.765 1.00 73.56 169 PRO A C 1
ATOM 1325 O O . PRO A 1 169 ? -6.675 -5.511 10.134 1.00 73.56 169 PRO A O 1
ATOM 1328 N N . CYS A 1 170 ? -7.049 -6.498 12.089 1.00 68.00 170 CYS A N 1
ATOM 1329 C CA . CYS A 1 170 ? -7.498 -5.281 12.786 1.00 68.00 170 CYS A CA 1
ATOM 1330 C C . CYS A 1 170 ? -6.390 -4.425 13.457 1.00 68.00 170 CYS A C 1
ATOM 1332 O O . CYS A 1 170 ? -6.596 -3.884 14.543 1.00 68.00 170 CYS A O 1
ATOM 1334 N N . GLN A 1 171 ? -5.198 -4.279 12.859 1.00 63.22 171 GLN A N 1
ATOM 1335 C CA . GLN A 1 171 ? -4.091 -3.504 13.479 1.00 63.22 171 GLN A CA 1
ATOM 1336 C C . GLN A 1 171 ? -4.354 -2.013 13.649 1.00 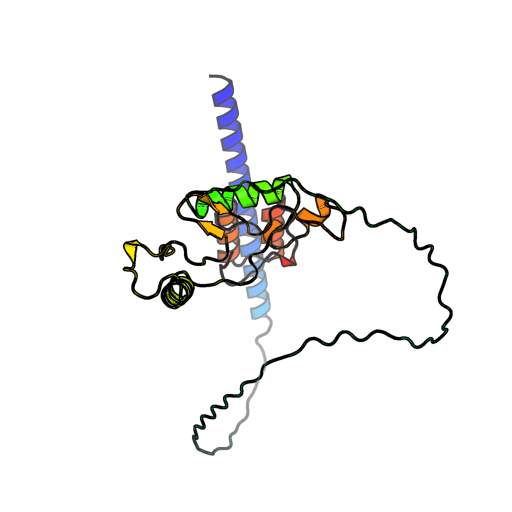63.22 171 GLN A C 1
ATOM 1338 O O . GLN A 1 171 ? -3.759 -1.365 14.514 1.00 63.22 171 GLN A O 1
ATOM 1343 N N . ARG A 1 172 ? -5.153 -1.445 12.746 1.00 66.62 172 ARG A N 1
ATOM 1344 C CA . ARG A 1 172 ? -5.407 -0.007 12.724 1.00 66.62 172 ARG A CA 1
ATOM 1345 C C . ARG A 1 172 ? -6.521 0.302 13.716 1.00 66.62 172 ARG A C 1
ATOM 1347 O O . ARG A 1 172 ? -7.353 -0.552 14.022 1.00 66.62 172 ARG A O 1
ATOM 1354 N N . ARG A 1 173 ? -6.486 1.493 14.308 1.00 66.62 173 ARG A N 1
ATOM 1355 C CA . ARG A 1 173 ? -7.435 1.861 15.357 1.00 66.62 173 ARG A CA 1
ATOM 1356 C C . ARG A 1 173 ? -8.813 1.955 14.708 1.00 66.62 173 ARG A C 1
ATOM 1358 O O . ARG A 1 173 ? -9.068 2.877 13.943 1.00 66.62 173 ARG A O 1
ATOM 1365 N N . TRP A 1 174 ? -9.679 0.998 15.020 1.00 64.62 174 TRP A N 1
ATOM 1366 C CA . TRP A 1 174 ? -11.092 1.065 14.680 1.00 64.62 174 TRP A CA 1
ATOM 1367 C C . TRP A 1 174 ? -11.901 1.530 15.885 1.00 64.62 174 TRP A C 1
ATOM 1369 O O . TRP A 1 174 ? -11.709 1.043 17.005 1.00 64.62 174 TRP A O 1
ATOM 1379 N N . CYS A 1 175 ? -12.796 2.477 15.642 1.00 63.72 175 CYS A N 1
ATOM 1380 C CA . CYS A 1 175 ? -13.780 2.954 16.595 1.00 63.72 175 CYS A CA 1
ATOM 1381 C C . CYS A 1 175 ? -15.131 3.024 15.889 1.00 63.72 175 CYS A C 1
ATOM 1383 O O . CYS A 1 175 ? -15.232 3.648 14.841 1.00 63.72 175 CYS A O 1
ATOM 1385 N N . GLU A 1 176 ? -16.175 2.451 16.478 1.00 60.41 176 GLU A N 1
ATOM 1386 C CA . GLU A 1 176 ? -17.526 2.479 15.904 1.00 60.41 176 GLU A CA 1
ATOM 1387 C C . GLU A 1 176 ? -18.022 3.911 15.619 1.00 60.41 176 GLU A C 1
ATOM 1389 O O . GLU A 1 176 ? -18.659 4.161 14.602 1.00 60.41 176 GLU A O 1
ATOM 1394 N N . GLN A 1 177 ? -17.642 4.882 16.460 1.00 64.62 177 GLN A N 1
ATOM 1395 C CA . GLN A 1 177 ? -17.999 6.296 16.287 1.00 64.62 177 GLN A CA 1
ATOM 1396 C C . GLN A 1 177 ? -17.103 7.059 15.298 1.00 64.62 177 GLN A C 1
ATOM 1398 O O . GLN A 1 177 ? -17.531 8.082 14.773 1.00 64.62 177 GLN A O 1
ATOM 1403 N N . ARG A 1 178 ? -15.856 6.615 15.083 1.00 65.00 178 ARG A N 1
ATOM 1404 C CA . ARG A 1 178 ? -14.831 7.367 14.328 1.00 65.00 178 ARG A CA 1
ATOM 1405 C C . ARG A 1 178 ? -14.236 6.606 13.139 1.00 65.00 178 ARG A C 1
ATOM 1407 O O . ARG A 1 178 ? -13.346 7.113 12.491 1.00 65.00 178 ARG A O 1
ATOM 1414 N N . GLY A 1 179 ? -14.679 5.394 12.821 1.00 74.25 179 GLY A N 1
ATOM 1415 C CA . GLY A 1 179 ? -14.115 4.599 11.726 1.00 74.25 179 GLY A CA 1
ATOM 1416 C C . GLY A 1 179 ? -12.667 4.140 11.961 1.00 74.25 179 GLY A C 1
ATOM 1417 O O . GLY A 1 179 ? -12.239 3.901 13.095 1.00 74.25 179 GLY A O 1
ATOM 1418 N N . ILE A 1 180 ? -11.932 3.938 10.866 1.00 78.50 180 ILE A N 1
ATOM 1419 C CA . ILE A 1 180 ? -10.550 3.438 10.833 1.00 78.50 180 ILE A CA 1
ATOM 1420 C C . ILE A 1 180 ? -9.572 4.621 10.872 1.00 78.50 180 ILE A C 1
ATOM 1422 O O . ILE A 1 180 ? -9.732 5.600 10.147 1.00 78.50 180 ILE A O 1
ATOM 1426 N N . SER A 1 181 ? -8.529 4.516 11.697 1.00 76.44 181 SER A N 1
ATOM 1427 C CA . SER A 1 181 ? -7.486 5.538 11.860 1.00 76.44 181 SER A CA 1
ATOM 1428 C C . SER A 1 181 ? -6.107 4.925 12.151 1.00 76.44 181 SER A C 1
ATOM 1430 O O . SER A 1 181 ? -5.989 3.790 12.634 1.00 76.44 181 SER A O 1
ATOM 1432 N N . LEU A 1 182 ? -5.032 5.670 11.863 1.00 76.94 182 LEU A N 1
ATOM 1433 C CA . LEU A 1 182 ? -3.682 5.306 12.310 1.00 76.94 182 LEU A CA 1
ATOM 1434 C C . LEU A 1 182 ? -3.541 5.504 13.827 1.00 76.94 182 LEU A C 1
ATOM 1436 O O . LEU A 1 182 ? -4.165 6.372 14.429 1.00 76.94 182 LEU A O 1
ATOM 1440 N N . LYS A 1 183 ? -2.691 4.689 14.464 1.00 72.69 183 LYS A N 1
ATOM 1441 C CA . LYS A 1 183 ? -2.415 4.799 15.909 1.00 72.69 183 LYS A CA 1
ATOM 1442 C C . LYS A 1 183 ? -1.565 6.028 16.250 1.00 72.69 183 LYS A C 1
ATOM 1444 O O . LYS A 1 183 ? -1.653 6.529 17.367 1.00 72.69 183 LYS A O 1
ATOM 1449 N N . ARG A 1 184 ? -0.715 6.463 15.318 1.00 71.19 184 ARG A N 1
ATOM 1450 C CA . ARG A 1 184 ? 0.159 7.629 15.460 1.00 71.19 184 ARG A CA 1
ATOM 1451 C C . ARG A 1 184 ? -0.200 8.635 14.382 1.00 71.19 184 ARG A C 1
ATOM 1453 O O . ARG A 1 184 ? -0.325 8.267 13.218 1.00 71.19 184 ARG A O 1
ATOM 1460 N N . GLU A 1 185 ? -0.358 9.881 14.800 1.00 65.75 185 GLU A N 1
ATOM 1461 C CA . GLU A 1 185 ? -0.698 10.991 13.912 1.00 65.75 185 GLU A CA 1
ATOM 1462 C C . GLU A 1 185 ? 0.556 11.702 13.398 1.00 65.75 185 GLU A C 1
ATOM 1464 O O . GLU A 1 185 ? 0.517 12.263 12.314 1.00 65.75 185 GLU A O 1
ATOM 1469 N N . VAL A 1 186 ? 1.679 11.632 14.123 1.00 73.50 186 VAL A N 1
ATOM 1470 C CA . VAL A 1 186 ? 2.943 12.285 13.752 1.00 73.50 186 VAL A CA 1
ATOM 1471 C C . VAL A 1 186 ? 4.068 11.255 13.690 1.00 73.50 186 VAL A C 1
ATOM 1473 O O . VAL A 1 186 ? 4.228 10.438 14.601 1.00 73.50 186 VAL A O 1
ATOM 1476 N N . TYR A 1 187 ? 4.850 11.314 12.613 1.00 77.44 187 TYR A N 1
ATOM 1477 C CA . TYR A 1 187 ? 6.032 10.487 12.387 1.00 77.44 187 TYR A CA 1
ATOM 1478 C C . TYR A 1 187 ? 7.261 11.391 12.273 1.00 77.44 187 TYR A C 1
ATOM 1480 O O . TYR A 1 187 ? 7.259 12.346 11.495 1.00 77.44 187 TYR A O 1
ATOM 1488 N N . ARG A 1 188 ? 8.287 11.086 13.072 1.00 80.38 188 ARG A N 1
ATOM 1489 C CA . ARG A 1 188 ? 9.608 11.720 13.026 1.00 80.38 188 ARG A CA 1
ATOM 1490 C C . ARG A 1 188 ? 10.585 10.736 12.401 1.00 80.38 188 ARG A C 1
ATOM 1492 O O . ARG A 1 188 ? 10.546 9.550 12.735 1.00 80.38 188 ARG A O 1
ATOM 1499 N N . HIS A 1 189 ? 11.420 11.228 11.497 1.00 81.25 189 HIS A N 1
ATOM 1500 C CA . HIS A 1 189 ? 12.398 10.421 10.773 1.00 81.25 189 HIS A CA 1
ATOM 1501 C C . HIS A 1 189 ? 13.802 10.767 11.247 1.00 81.25 189 HIS A C 1
ATOM 1503 O O . HIS A 1 189 ? 14.102 11.923 11.527 1.00 81.25 189 HIS A O 1
ATOM 1509 N N . ASN A 1 190 ? 14.662 9.756 11.316 1.00 81.75 190 ASN A N 1
ATOM 1510 C CA . ASN A 1 190 ? 16.089 9.905 11.615 1.00 81.75 190 ASN A CA 1
ATOM 1511 C C . ASN A 1 190 ? 16.930 10.137 10.345 1.00 81.75 190 ASN A C 1
ATOM 1513 O O . ASN A 1 190 ? 18.152 10.022 10.378 1.00 81.75 190 ASN A O 1
ATOM 1517 N N . HIS A 1 191 ? 16.274 10.415 9.220 1.00 81.19 191 HIS A N 1
ATOM 1518 C CA . HIS A 1 191 ? 16.880 10.647 7.919 1.00 81.19 191 HIS A CA 1
ATOM 1519 C C . HIS A 1 191 ? 16.066 11.704 7.155 1.00 81.19 191 HIS A C 1
ATOM 1521 O O . HIS A 1 191 ? 14.871 11.875 7.428 1.00 81.19 191 HIS A O 1
ATOM 1527 N N . PRO A 1 192 ? 16.662 12.381 6.156 1.00 84.56 192 PRO A N 1
ATOM 1528 C CA . PRO A 1 192 ? 15.919 13.302 5.310 1.00 84.56 192 PRO A CA 1
ATOM 1529 C C . PRO A 1 192 ? 14.836 12.559 4.525 1.00 84.56 192 PRO A C 1
ATOM 1531 O O . PRO A 1 192 ? 15.031 11.441 4.037 1.00 84.56 192 PRO A O 1
ATOM 1534 N N . ILE A 1 193 ? 13.685 13.203 4.375 1.00 86.38 193 ILE A N 1
ATOM 1535 C CA . ILE A 1 193 ? 12.602 12.710 3.530 1.00 86.38 193 ILE A CA 1
ATOM 1536 C C . ILE A 1 193 ? 12.863 13.204 2.110 1.00 86.38 193 ILE A C 1
ATOM 1538 O O . ILE A 1 193 ? 12.787 14.400 1.836 1.00 86.38 193 ILE A O 1
ATOM 1542 N N . SER A 1 194 ? 13.160 12.287 1.191 1.00 88.19 194 SER A N 1
ATOM 1543 C CA . SER A 1 194 ? 13.404 12.622 -0.212 1.00 88.19 194 SER A CA 1
ATOM 1544 C C . SER A 1 194 ? 12.668 11.678 -1.154 1.00 88.19 194 SER A C 1
ATOM 1546 O O . SER A 1 194 ? 12.363 10.528 -0.823 1.00 88.19 194 SER A O 1
ATOM 1548 N N . SER A 1 195 ? 12.382 12.166 -2.363 1.00 87.81 195 SER A N 1
ATOM 1549 C CA . SER A 1 195 ? 11.755 11.334 -3.391 1.00 87.81 195 SER A CA 1
ATOM 1550 C C . SER A 1 195 ? 12.657 10.174 -3.810 1.00 87.81 195 SER A C 1
ATOM 1552 O O . SER A 1 195 ? 12.143 9.102 -4.111 1.00 87.81 195 SER A O 1
ATOM 1554 N N . ASP A 1 196 ? 13.978 10.353 -3.806 1.00 86.94 196 ASP A N 1
ATOM 1555 C CA . ASP A 1 196 ? 14.913 9.291 -4.181 1.00 86.94 196 ASP A CA 1
ATOM 1556 C C . ASP A 1 196 ? 14.947 8.153 -3.163 1.00 86.94 196 ASP A C 1
ATOM 1558 O O . ASP A 1 196 ? 14.886 6.993 -3.564 1.00 86.94 196 ASP A O 1
ATOM 1562 N N . ILE A 1 197 ? 14.940 8.474 -1.865 1.00 86.88 197 ILE A N 1
ATOM 1563 C CA . ILE A 1 197 ? 14.853 7.469 -0.795 1.00 86.88 197 ILE A CA 1
ATOM 1564 C C . ILE A 1 197 ? 13.492 6.768 -0.841 1.00 86.88 197 ILE A C 1
ATOM 1566 O O . ILE A 1 197 ? 13.406 5.549 -0.757 1.00 86.88 197 ILE A O 1
ATOM 1570 N N . TYR A 1 198 ? 12.400 7.509 -1.028 1.00 88.88 198 TYR A N 1
ATOM 1571 C CA . TYR A 1 198 ? 11.069 6.903 -1.110 1.00 88.88 198 TYR A CA 1
ATOM 1572 C C . TYR A 1 198 ? 10.936 5.933 -2.291 1.00 88.88 198 TYR A C 1
ATOM 1574 O O . TYR A 1 198 ? 10.408 4.829 -2.145 1.00 88.88 198 TYR A O 1
ATOM 1582 N N . MET A 1 199 ? 11.470 6.312 -3.453 1.00 88.00 199 MET A N 1
ATOM 1583 C CA . MET A 1 199 ? 11.464 5.457 -4.636 1.00 88.00 199 MET A CA 1
ATOM 1584 C C . MET A 1 199 ? 12.501 4.333 -4.572 1.00 88.00 199 MET A C 1
ATOM 1586 O O . MET A 1 199 ? 12.519 3.495 -5.466 1.00 88.00 199 MET A O 1
ATOM 1590 N N . SER A 1 200 ? 13.348 4.265 -3.541 1.00 87.19 200 SER A N 1
ATOM 1591 C CA . SER A 1 200 ? 14.264 3.145 -3.339 1.00 87.19 200 SER A CA 1
ATOM 1592 C C . SER A 1 200 ? 13.656 2.013 -2.511 1.00 87.19 200 SER A C 1
ATOM 1594 O O . SER A 1 200 ? 14.372 1.063 -2.222 1.00 87.19 200 SER A O 1
ATOM 1596 N N . TYR A 1 201 ? 12.380 2.052 -2.117 1.00 87.44 201 TYR A N 1
ATOM 1597 C CA . TYR A 1 201 ? 11.755 0.952 -1.371 1.00 87.44 201 TYR A CA 1
ATOM 1598 C C . TYR A 1 201 ? 11.178 -0.126 -2.308 1.00 87.44 201 TYR A C 1
ATOM 1600 O O . TYR A 1 201 ? 10.412 0.221 -3.208 1.00 87.44 201 TYR A O 1
ATOM 1608 N N . PRO A 1 202 ? 11.458 -1.432 -2.093 1.00 83.44 202 PRO A N 1
ATOM 1609 C CA . PRO A 1 202 ? 11.009 -2.504 -2.991 1.00 83.44 202 PRO A CA 1
ATOM 1610 C C . PRO A 1 202 ? 9.505 -2.498 -3.284 1.00 83.44 202 PRO A C 1
ATOM 1612 O O . PRO A 1 202 ? 9.114 -2.562 -4.442 1.00 83.44 202 PRO A O 1
ATOM 1615 N N . GLY A 1 203 ? 8.659 -2.321 -2.264 1.00 82.06 203 GLY A N 1
ATOM 1616 C CA . GLY A 1 203 ? 7.200 -2.284 -2.444 1.00 82.06 203 GLY A CA 1
ATOM 1617 C C . GLY A 1 203 ? 6.677 -1.075 -3.233 1.00 82.06 203 GLY A C 1
ATOM 1618 O O . GLY A 1 203 ? 5.521 -1.079 -3.637 1.00 82.06 203 GLY A O 1
ATOM 1619 N N . ILE A 1 204 ? 7.505 -0.046 -3.445 1.00 85.62 204 ILE A N 1
ATOM 1620 C CA . ILE A 1 204 ? 7.189 1.126 -4.278 1.00 85.62 204 ILE A CA 1
ATOM 1621 C C . ILE A 1 204 ? 7.769 0.968 -5.690 1.00 85.62 204 ILE A C 1
ATOM 1623 O O . ILE A 1 204 ? 7.162 1.419 -6.657 1.00 85.62 204 ILE A O 1
ATOM 1627 N N . ARG A 1 205 ? 8.942 0.335 -5.819 1.00 87.31 205 ARG A N 1
ATOM 1628 C CA . ARG A 1 205 ? 9.593 0.084 -7.115 1.00 87.31 205 ARG A CA 1
ATOM 1629 C C . ARG A 1 205 ? 8.906 -1.006 -7.925 1.00 87.31 205 ARG A C 1
ATOM 1631 O O . ARG A 1 205 ? 8.907 -0.932 -9.151 1.00 87.31 205 ARG A O 1
ATOM 1638 N N . GLN A 1 206 ? 8.378 -2.024 -7.248 1.00 86.38 206 GLN A N 1
ATOM 1639 C CA . GLN A 1 206 ? 7.723 -3.165 -7.877 1.00 86.38 206 GLN A CA 1
ATOM 1640 C C . GLN A 1 206 ? 6.431 -2.752 -8.586 1.00 86.38 206 GLN A C 1
ATOM 1642 O O . GLN A 1 206 ? 5.716 -1.846 -8.160 1.00 86.38 206 GLN A O 1
ATOM 1647 N N . VAL A 1 207 ? 6.134 -3.443 -9.684 1.00 86.75 207 VAL A N 1
ATOM 1648 C CA . VAL A 1 207 ? 4.893 -3.251 -10.434 1.00 86.75 207 VAL A CA 1
ATOM 1649 C C . VAL A 1 207 ? 3.749 -3.888 -9.650 1.00 86.75 207 VAL A C 1
ATOM 1651 O O . VAL A 1 207 ? 3.809 -5.067 -9.315 1.00 86.75 207 VAL A O 1
ATOM 1654 N N . SER A 1 208 ? 2.699 -3.116 -9.364 1.00 84.06 208 SER A N 1
ATOM 1655 C CA . SER A 1 208 ? 1.488 -3.649 -8.729 1.00 84.06 208 SER A CA 1
ATOM 1656 C C . SER A 1 208 ? 0.798 -4.677 -9.630 1.00 84.06 208 SER A C 1
ATOM 1658 O O . SER A 1 208 ? 0.677 -4.450 -10.833 1.00 84.06 208 SER A O 1
ATOM 1660 N N . SER A 1 209 ? 0.217 -5.730 -9.049 1.00 83.12 209 SER A N 1
ATOM 1661 C CA . SER A 1 209 ? -0.633 -6.701 -9.762 1.00 83.12 209 SER A CA 1
ATOM 1662 C C . SER A 1 209 ? -1.871 -6.105 -10.440 1.00 83.12 209 SER A C 1
ATOM 1664 O O . SER A 1 209 ? -2.480 -6.748 -11.288 1.00 83.12 209 SER A O 1
ATOM 1666 N N . ARG A 1 210 ? -2.248 -4.863 -10.118 1.00 84.38 210 ARG A N 1
ATOM 1667 C CA . ARG A 1 210 ? -3.321 -4.128 -10.813 1.00 84.38 210 ARG A CA 1
ATOM 1668 C C . ARG A 1 210 ? -2.811 -3.227 -11.941 1.00 84.38 210 ARG A C 1
ATOM 1670 O O . ARG A 1 210 ? -3.588 -2.471 -12.516 1.00 84.38 210 ARG A O 1
ATOM 1677 N N . SER A 1 211 ? -1.511 -3.249 -12.225 1.00 87.94 211 SER A N 1
ATOM 1678 C CA . SER A 1 211 ? -0.904 -2.412 -13.255 1.00 87.94 211 SER A CA 1
ATOM 1679 C C . SER A 1 211 ? -1.372 -2.829 -14.654 1.00 87.94 211 SER A C 1
ATOM 1681 O O . SER A 1 211 ? -1.420 -4.026 -14.945 1.00 87.94 211 SER A O 1
ATOM 1683 N N . PRO A 1 212 ? -1.617 -1.877 -15.573 1.00 91.56 212 PRO A N 1
ATOM 1684 C CA . PRO A 1 212 ? -1.912 -2.188 -16.974 1.00 91.56 212 PRO A CA 1
ATOM 1685 C C . PRO A 1 212 ? -0.756 -2.903 -17.696 1.00 91.56 212 PRO A C 1
ATOM 1687 O O . PRO A 1 212 ? -0.950 -3.421 -18.792 1.00 91.56 212 PRO A O 1
ATOM 1690 N N . LEU A 1 213 ? 0.440 -2.953 -17.097 1.00 92.06 213 LEU A N 1
ATOM 1691 C CA . LEU A 1 213 ? 1.584 -3.709 -17.615 1.00 92.06 213 LEU A CA 1
ATOM 1692 C C . LEU A 1 213 ? 1.476 -5.214 -17.362 1.00 92.06 213 LEU A C 1
ATOM 1694 O O . LEU A 1 213 ? 2.152 -5.983 -18.046 1.00 92.06 213 LEU A O 1
ATOM 1698 N N . MET A 1 214 ? 0.668 -5.635 -16.382 1.00 91.81 214 MET A N 1
ATOM 1699 C CA . MET A 1 214 ? 0.617 -7.029 -15.935 1.00 91.81 214 MET A CA 1
ATOM 1700 C C . MET A 1 214 ? 0.310 -8.019 -17.059 1.00 91.81 214 MET A C 1
ATOM 1702 O O . MET A 1 214 ? 1.083 -8.963 -17.182 1.00 91.81 214 MET A O 1
ATOM 1706 N N . PRO A 1 215 ? -0.666 -7.789 -17.963 1.00 93.31 215 PRO A N 1
ATOM 1707 C CA . PRO A 1 215 ? -0.913 -8.713 -19.072 1.00 93.31 215 PRO A CA 1
ATOM 1708 C C . PRO A 1 215 ? 0.311 -8.930 -19.977 1.00 93.31 215 PRO A C 1
ATOM 1710 O O . PRO A 1 215 ? 0.555 -10.032 -20.461 1.00 93.31 215 PRO A O 1
ATOM 1713 N N . GLY A 1 216 ? 1.115 -7.885 -20.205 1.00 93.00 216 GLY A N 1
ATOM 1714 C CA . GLY A 1 216 ? 2.343 -7.994 -20.995 1.00 93.00 216 GLY A CA 1
ATOM 1715 C C . GLY A 1 216 ? 3.473 -8.700 -20.246 1.00 93.00 216 GLY A C 1
ATOM 1716 O O . GLY A 1 216 ? 4.217 -9.475 -20.845 1.00 93.00 216 GLY A O 1
ATOM 1717 N N . ILE A 1 217 ? 3.587 -8.467 -18.935 1.00 92.06 217 ILE A N 1
ATOM 1718 C CA . ILE A 1 217 ? 4.549 -9.160 -18.067 1.00 92.06 217 ILE A CA 1
ATOM 1719 C C . ILE A 1 217 ? 4.203 -10.651 -17.979 1.00 92.06 217 ILE A C 1
ATOM 1721 O O . ILE A 1 217 ? 5.091 -11.484 -18.139 1.00 92.06 217 ILE A O 1
ATOM 1725 N N . GLU A 1 218 ? 2.930 -10.988 -17.775 1.00 92.19 218 GLU A N 1
ATOM 1726 C CA . GLU A 1 218 ? 2.424 -12.363 -17.723 1.00 92.19 218 GLU A CA 1
ATOM 1727 C C . GLU A 1 218 ? 2.719 -13.103 -19.026 1.00 92.19 218 GLU A C 1
ATOM 1729 O O . GLU A 1 218 ? 3.341 -14.160 -18.987 1.00 92.19 218 GLU A O 1
ATOM 1734 N N . LEU A 1 219 ? 2.422 -12.497 -20.181 1.00 92.69 219 LEU A N 1
ATOM 1735 C CA . LEU A 1 219 ? 2.740 -13.084 -21.484 1.00 92.69 219 LEU A CA 1
ATOM 1736 C C . LEU A 1 219 ? 4.245 -13.353 -21.662 1.00 92.69 219 LEU A C 1
ATOM 1738 O O . LEU A 1 219 ? 4.642 -14.378 -22.223 1.00 92.69 219 LEU A O 1
ATOM 1742 N N . LEU A 1 220 ? 5.104 -12.439 -21.199 1.00 92.94 220 LEU A N 1
ATOM 1743 C CA . LEU A 1 220 ? 6.556 -12.630 -21.235 1.00 92.94 220 LEU A CA 1
ATOM 1744 C C . LEU A 1 220 ? 6.990 -13.788 -20.329 1.00 92.94 220 LEU A C 1
ATOM 1746 O O . LEU A 1 220 ? 7.835 -14.584 -20.734 1.00 92.94 220 LEU A O 1
ATOM 1750 N N . VAL A 1 221 ? 6.406 -13.910 -19.136 1.00 90.81 221 VAL A N 1
ATOM 1751 C CA . VAL A 1 221 ? 6.668 -15.028 -18.217 1.00 90.81 221 VAL A CA 1
ATOM 1752 C C . VAL A 1 221 ? 6.206 -16.356 -18.825 1.00 90.81 221 VAL A C 1
ATOM 1754 O O . VAL A 1 221 ? 6.979 -17.310 -18.831 1.00 90.81 221 VAL A O 1
ATOM 1757 N N . GLU A 1 222 ? 5.001 -16.412 -19.396 1.00 91.56 222 GLU A N 1
ATOM 1758 C CA . GLU A 1 222 ? 4.450 -17.592 -20.085 1.00 91.56 222 GLU A CA 1
ATOM 1759 C C . GLU A 1 222 ? 5.290 -18.021 -21.295 1.00 91.56 222 GLU A C 1
ATOM 1761 O O . GLU A 1 222 ? 5.357 -19.201 -21.635 1.00 91.56 222 GLU A O 1
ATOM 1766 N N . SER A 1 223 ? 5.964 -17.065 -21.934 1.00 91.50 223 SER A N 1
ATOM 1767 C CA . SER A 1 223 ? 6.849 -17.307 -23.077 1.00 91.50 223 SER A CA 1
ATOM 1768 C C . SER A 1 223 ? 8.278 -17.705 -22.680 1.00 91.50 223 SER A C 1
ATOM 1770 O O . SER A 1 223 ? 9.147 -17.776 -23.555 1.00 91.50 223 SER A O 1
ATOM 1772 N N . ASP A 1 224 ? 8.548 -17.932 -21.390 1.00 89.56 224 ASP A N 1
ATOM 1773 C CA . ASP A 1 224 ? 9.887 -18.159 -20.827 1.00 89.56 224 ASP A CA 1
ATOM 1774 C C . ASP A 1 224 ? 10.884 -17.025 -21.155 1.00 89.56 224 ASP A C 1
ATOM 1776 O O . ASP A 1 224 ? 12.081 -17.253 -21.376 1.00 89.56 224 ASP A O 1
ATOM 1780 N N . ALA A 1 225 ? 10.411 -15.773 -21.204 1.00 90.50 225 ALA A N 1
ATOM 1781 C CA . ALA A 1 225 ? 11.285 -14.626 -21.412 1.00 90.50 225 ALA A CA 1
ATOM 1782 C C . ALA A 1 225 ? 12.296 -14.485 -20.264 1.00 90.50 225 ALA A C 1
ATOM 1784 O O . ALA A 1 225 ? 12.038 -14.797 -19.098 1.00 90.50 225 ALA A O 1
ATOM 1785 N N . THR A 1 226 ? 13.482 -13.970 -20.586 1.00 92.06 226 THR A N 1
ATOM 1786 C CA . THR A 1 226 ? 14.522 -13.756 -19.576 1.00 92.06 226 THR A CA 1
ATOM 1787 C C . THR A 1 226 ? 14.144 -12.619 -18.624 1.00 92.06 226 THR A C 1
ATOM 1789 O O . THR A 1 226 ? 13.444 -11.679 -19.007 1.00 92.06 226 THR A O 1
ATOM 1792 N N . LYS A 1 227 ? 14.688 -12.645 -17.395 1.00 91.25 227 LYS A N 1
ATOM 1793 C CA . LYS A 1 227 ? 14.545 -11.547 -16.415 1.00 91.25 227 LYS A CA 1
ATOM 1794 C C . LYS A 1 227 ? 14.854 -10.180 -17.032 1.00 91.25 227 LYS A C 1
ATOM 1796 O O . LYS A 1 227 ? 14.121 -9.226 -16.809 1.00 91.25 227 LYS A O 1
ATOM 1801 N N . SER A 1 228 ? 15.913 -10.099 -17.840 1.00 92.69 228 SER A N 1
ATOM 1802 C CA . SER A 1 228 ? 16.328 -8.862 -18.511 1.00 92.69 228 SER A CA 1
ATOM 1803 C C . SER A 1 228 ? 15.296 -8.375 -19.526 1.00 92.69 228 SER A C 1
ATOM 1805 O O . SER A 1 228 ? 15.064 -7.178 -19.625 1.00 92.69 228 SER A O 1
ATOM 1807 N N . SER A 1 229 ? 14.635 -9.287 -20.245 1.00 93.88 229 SER A N 1
ATOM 1808 C CA . SER A 1 229 ? 13.573 -8.923 -21.188 1.00 93.88 229 SER A CA 1
ATOM 1809 C C . SER A 1 229 ? 12.346 -8.355 -20.475 1.00 93.88 229 SER A C 1
ATOM 1811 O O . SER A 1 229 ? 11.763 -7.383 -20.948 1.00 93.88 229 SER A O 1
ATOM 1813 N N . ILE A 1 230 ? 11.960 -8.943 -19.338 1.00 93.31 230 ILE A N 1
ATOM 1814 C CA . ILE A 1 230 ? 10.842 -8.453 -18.518 1.00 93.31 230 ILE A CA 1
ATOM 1815 C C . ILE A 1 230 ? 11.192 -7.090 -17.904 1.00 93.31 230 ILE A C 1
ATOM 1817 O O . ILE A 1 230 ? 10.392 -6.159 -17.966 1.00 93.31 230 ILE A O 1
ATOM 1821 N N . TYR A 1 231 ? 12.409 -6.939 -17.377 1.00 93.88 231 TYR A N 1
ATOM 1822 C CA . TYR A 1 231 ? 12.921 -5.665 -16.868 1.00 93.88 231 TYR A CA 1
ATOM 1823 C C . TYR A 1 231 ? 12.892 -4.553 -17.930 1.00 93.88 231 TYR A C 1
ATOM 1825 O O . TYR A 1 231 ? 12.345 -3.474 -17.690 1.00 93.88 231 TYR A O 1
ATOM 1833 N N . ASP A 1 232 ? 13.431 -4.827 -19.122 1.00 94.81 232 ASP A N 1
ATOM 1834 C CA . ASP A 1 232 ? 13.446 -3.877 -20.236 1.00 94.81 232 ASP A CA 1
ATOM 1835 C C . ASP A 1 232 ? 12.027 -3.497 -20.667 1.00 94.81 232 ASP A C 1
ATOM 1837 O O . ASP A 1 232 ? 11.763 -2.333 -20.972 1.00 94.81 232 ASP A O 1
ATOM 1841 N N . TYR A 1 233 ? 11.104 -4.462 -20.675 1.00 94.62 233 TYR A N 1
ATOM 1842 C CA . TYR A 1 233 ? 9.699 -4.210 -20.970 1.00 94.62 233 TYR A CA 1
ATOM 1843 C C . TYR A 1 233 ? 9.087 -3.227 -19.966 1.00 94.62 233 TYR A C 1
ATOM 1845 O O . TYR A 1 233 ? 8.514 -2.220 -20.381 1.00 94.62 233 TYR A O 1
ATOM 1853 N N . ILE A 1 234 ? 9.261 -3.449 -18.661 1.00 93.88 234 ILE A N 1
ATOM 1854 C CA . ILE A 1 234 ? 8.700 -2.564 -17.629 1.00 93.88 234 ILE A CA 1
ATOM 1855 C C . ILE A 1 234 ? 9.253 -1.140 -17.768 1.00 93.88 234 ILE A C 1
ATOM 1857 O O . ILE A 1 234 ? 8.478 -0.181 -17.759 1.00 93.88 234 ILE A O 1
ATOM 1861 N N . ARG A 1 235 ? 10.573 -0.996 -17.960 1.00 93.00 235 ARG A N 1
ATOM 1862 C CA . ARG A 1 235 ? 11.228 0.317 -18.101 1.00 93.00 235 ARG A CA 1
ATOM 1863 C C . ARG A 1 235 ? 10.852 1.069 -19.373 1.00 93.00 235 ARG A C 1
ATOM 1865 O O . ARG A 1 235 ? 10.882 2.292 -19.372 1.00 93.00 235 ARG A O 1
ATOM 1872 N N . ARG A 1 236 ? 10.561 0.368 -20.471 1.00 94.75 236 ARG A N 1
ATOM 1873 C CA . ARG A 1 236 ? 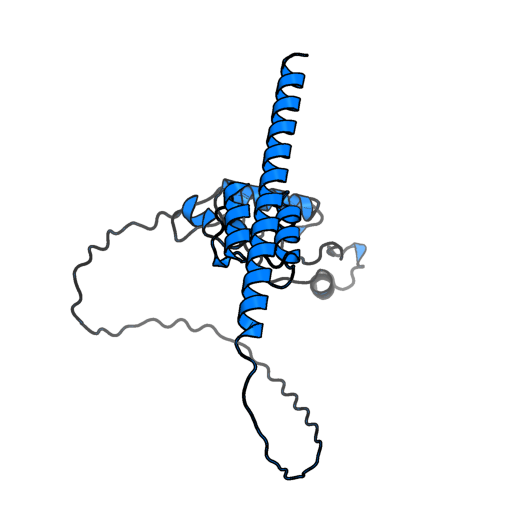10.180 1.009 -21.744 1.00 94.75 236 ARG A CA 1
ATOM 1874 C C . ARG A 1 236 ? 8.717 1.426 -21.789 1.00 94.75 236 ARG A C 1
ATOM 1876 O O . ARG A 1 236 ? 8.375 2.289 -22.585 1.00 94.75 236 ARG A O 1
ATOM 1883 N N . ASN A 1 237 ? 7.868 0.797 -20.980 1.00 93.81 237 ASN A N 1
ATOM 1884 C CA . ASN A 1 237 ? 6.420 0.989 -21.030 1.00 93.81 237 ASN A CA 1
ATOM 1885 C C . ASN A 1 237 ? 5.868 1.710 -19.790 1.00 93.81 237 ASN A C 1
ATOM 1887 O O . ASN A 1 237 ? 4.655 1.861 -19.672 1.00 93.81 237 ASN A O 1
ATOM 1891 N N . SER A 1 238 ? 6.722 2.132 -18.849 1.00 90.50 238 SER A N 1
ATOM 1892 C CA . SER A 1 238 ? 6.292 2.865 -17.656 1.00 90.50 238 SER A CA 1
ATOM 1893 C C . SER A 1 238 ? 7.420 3.614 -16.952 1.00 90.50 238 SER A C 1
ATOM 1895 O O . SER A 1 238 ? 8.593 3.287 -17.120 1.00 90.50 238 SER A O 1
ATOM 1897 N N . ASP A 1 239 ? 7.039 4.521 -16.054 1.00 87.06 239 ASP A N 1
ATOM 1898 C CA . ASP A 1 239 ? 7.957 5.273 -15.189 1.00 87.06 239 ASP A CA 1
ATOM 1899 C C . ASP A 1 239 ? 8.393 4.500 -13.925 1.00 87.06 239 ASP A C 1
ATOM 1901 O O . ASP A 1 239 ? 8.914 5.087 -12.971 1.00 87.06 239 ASP A O 1
ATOM 1905 N N . HIS A 1 240 ? 8.175 3.179 -13.866 1.00 85.94 240 HIS A N 1
ATOM 1906 C CA . HIS A 1 240 ? 8.588 2.387 -12.707 1.00 85.94 240 HIS A CA 1
ATOM 1907 C C . HIS A 1 240 ? 10.118 2.342 -12.599 1.00 85.94 240 HIS A C 1
ATOM 1909 O O . HIS A 1 240 ? 10.826 1.972 -13.538 1.00 85.94 240 HIS A O 1
ATOM 1915 N N . ARG A 1 241 ? 10.642 2.637 -11.403 1.00 86.94 241 ARG A N 1
ATOM 1916 C CA . ARG A 1 241 ? 12.079 2.554 -11.079 1.00 86.94 241 ARG A CA 1
ATOM 1917 C C . ARG A 1 241 ? 12.491 1.141 -10.646 1.00 86.94 241 ARG A C 1
ATOM 1919 O O . ARG A 1 241 ? 13.224 0.988 -9.671 1.00 86.94 241 ARG A O 1
ATOM 1926 N N . VAL A 1 242 ? 12.004 0.118 -11.351 1.00 88.75 242 VAL A N 1
ATOM 1927 C CA . VAL A 1 242 ? 12.369 -1.284 -11.091 1.00 88.75 242 VAL A CA 1
ATOM 1928 C C . VAL A 1 242 ? 13.877 -1.491 -11.205 1.00 88.75 242 VAL A C 1
ATOM 1930 O O . VAL A 1 242 ? 14.540 -0.871 -12.041 1.00 88.75 242 VAL A O 1
ATOM 1933 N N . THR A 1 243 ? 14.416 -2.397 -10.395 1.00 90.00 243 THR A N 1
ATOM 1934 C CA . THR A 1 243 ? 15.765 -2.952 -10.561 1.00 90.00 243 THR A CA 1
ATOM 1935 C C . THR A 1 243 ? 15.691 -4.398 -11.056 1.00 90.00 243 THR A C 1
ATOM 1937 O O . THR A 1 243 ? 14.627 -5.016 -11.067 1.00 90.00 243 THR A O 1
ATOM 1940 N N . MET A 1 244 ? 16.823 -4.965 -11.484 1.00 88.88 244 MET A N 1
ATOM 1941 C CA . MET A 1 244 ? 16.876 -6.368 -11.919 1.00 88.88 244 MET A CA 1
ATOM 1942 C C . MET A 1 244 ? 16.436 -7.355 -10.823 1.00 88.88 244 MET A C 1
ATOM 1944 O O . MET A 1 244 ? 15.863 -8.396 -11.143 1.00 88.88 244 MET A O 1
ATOM 1948 N N . ASP A 1 245 ? 16.664 -7.018 -9.551 1.00 86.44 245 ASP A N 1
ATOM 1949 C CA . ASP A 1 245 ? 16.290 -7.845 -8.395 1.00 86.44 245 ASP A CA 1
ATOM 1950 C C . ASP A 1 245 ? 14.776 -7.882 -8.154 1.00 86.44 245 ASP A C 1
ATOM 1952 O O . ASP A 1 245 ? 14.257 -8.850 -7.595 1.00 86.44 245 ASP A O 1
ATOM 1956 N N . ASP A 1 246 ? 14.054 -6.854 -8.615 1.00 86.12 246 ASP A N 1
ATOM 1957 C CA . ASP A 1 246 ? 12.598 -6.769 -8.497 1.00 86.12 246 ASP A CA 1
ATOM 1958 C C . ASP A 1 246 ? 11.885 -7.749 -9.460 1.00 86.12 246 ASP A C 1
ATOM 1960 O O . ASP A 1 246 ? 10.692 -8.009 -9.308 1.00 86.12 246 ASP A O 1
ATOM 1964 N N . VAL A 1 247 ? 12.600 -8.338 -10.433 1.00 86.00 247 VAL A N 1
ATOM 1965 C CA . VAL A 1 247 ? 12.033 -9.247 -11.442 1.00 86.00 247 VAL A CA 1
ATOM 1966 C C . VAL A 1 247 ? 12.170 -10.719 -11.025 1.00 86.00 247 VAL A C 1
ATOM 1968 O O . VAL A 1 247 ? 13.227 -11.350 -11.164 1.00 86.00 247 VAL A O 1
ATOM 1971 N N . ARG A 1 248 ? 11.065 -11.316 -10.560 1.00 73.50 248 ARG A N 1
ATOM 1972 C CA . ARG A 1 248 ? 10.963 -12.758 -10.267 1.00 73.50 248 ARG A CA 1
ATOM 1973 C C . ARG A 1 248 ? 10.500 -13.522 -11.509 1.00 73.50 248 ARG A C 1
ATOM 1975 O O . ARG A 1 248 ? 9.500 -13.161 -12.110 1.00 73.50 248 ARG A O 1
ATOM 1982 N N . THR A 1 249 ? 11.206 -14.590 -11.895 1.00 58.72 249 THR A N 1
ATOM 1983 C CA . THR A 1 249 ? 10.876 -15.354 -13.120 1.00 58.72 249 THR A CA 1
ATOM 1984 C C . THR A 1 249 ? 10.147 -16.671 -12.916 1.00 58.72 249 THR A C 1
ATOM 1986 O O . THR A 1 249 ? 9.870 -17.332 -13.907 1.00 58.72 249 THR A O 1
ATOM 1989 N N . ARG A 1 250 ? 9.798 -17.088 -11.695 1.00 50.47 250 ARG A N 1
ATOM 1990 C CA . ARG A 1 250 ? 8.982 -18.297 -11.497 1.00 50.47 250 ARG A CA 1
ATOM 1991 C C . ARG A 1 250 ? 8.063 -18.125 -10.288 1.00 50.47 250 ARG A C 1
ATOM 1993 O O . ARG A 1 250 ? 8.550 -17.838 -9.200 1.00 50.47 250 ARG A O 1
ATOM 2000 N N . SER A 1 251 ? 6.770 -18.325 -10.539 1.00 40.34 251 SER A N 1
ATOM 2001 C CA . SER A 1 251 ? 5.594 -18.172 -9.664 1.00 40.34 251 SER A CA 1
ATOM 2002 C C . SER A 1 251 ? 4.979 -16.759 -9.602 1.00 40.34 251 SER A C 1
ATOM 2004 O O . SER A 1 251 ? 5.651 -15.819 -9.172 1.00 40.34 251 SER A O 1
ATOM 2006 N N . PRO A 1 252 ? 3.695 -16.605 -9.997 1.00 41.50 252 PRO A N 1
ATOM 2007 C CA . PRO A 1 252 ? 2.976 -15.342 -9.925 1.00 41.50 252 PRO A CA 1
ATOM 2008 C C . PRO A 1 252 ? 2.540 -15.101 -8.480 1.00 41.50 252 PRO A C 1
ATOM 2010 O O . PRO A 1 252 ? 1.522 -15.607 -8.021 1.00 41.50 252 PRO A O 1
ATOM 2013 N N . VAL A 1 253 ? 3.336 -14.332 -7.748 1.00 45.25 253 VAL A N 1
ATOM 2014 C CA . VAL A 1 253 ? 2.854 -13.607 -6.572 1.00 45.25 253 VAL A CA 1
ATOM 2015 C C . VAL A 1 253 ? 3.434 -12.200 -6.694 1.00 45.25 253 VAL A C 1
ATOM 2017 O O . VAL A 1 253 ? 4.533 -11.936 -6.200 1.00 45.25 253 VAL A O 1
ATOM 2020 N N . TRP A 1 254 ? 2.736 -11.366 -7.470 1.00 49.31 254 TRP A N 1
ATOM 2021 C CA . TRP A 1 254 ? 2.986 -9.931 -7.636 1.00 49.31 254 TRP A CA 1
ATOM 2022 C C . TRP A 1 254 ? 1.962 -9.133 -6.824 1.00 49.31 254 TRP A C 1
ATOM 2024 O O . TRP A 1 254 ? 0.766 -9.511 -6.832 1.00 49.31 254 TRP A O 1
#

Sequence (254 aa):
MADQACEEEEARTAEAVRRASVEASRTRAEKSRAMKIGREEKEGVDVSTESGPNEATTADASTDIQHSDDGDEREDEEDSASASEEEKDEVVHSDTRGDEATVPSFQTDHKTWALFDESLQEYMRRTKQVLVVRATVSAKRRNQDLRKQTRYQGLPDSQIPLVPEEMNPCQRRWCEQRGISLKREVYRHNHPISSDIYMSYPGIRQVSSRSPLMPGIELLVESDATKSSIYDYIRRNSDHRVTMDDVRTRSPVW